Protein 2WSI (pdb70)

Structure (mmCIF, N/CA/C/O backbone):
data_2WSI
#
_entry.id   2WSI
#
_cell.length_a   101.871
_cell.length_b   36.861
_cell.length_c   79.231
_cell.angle_alpha   90.00
_cell.angle_beta   92.35
_cell.angle_gamma   90.00
#
_symmetry.space_group_name_H-M   'C 1 2 1'
#
loop_
_entity.id
_entity.type
_entity.pdbx_description
1 polymer 'FAD SYNTHETASE'
2 non-polymer 'SULFATE ION'
3 non-polymer 'FLAVIN-ADENINE DINUCLEOTIDE'
4 water water
#
loop_
_atom_site.group_PDB
_atom_site.id
_atom_site.type_symbol
_atom_site.label_atom_id
_atom_site.label_alt_id
_atom_site.label_comp_id
_atom_site.label_asym_id
_atom_site.label_entity_id
_atom_site.label_seq_id
_atom_site.pdbx_PDB_ins_code
_atom_site.Cartn_x
_atom_site.Cartn_y
_atom_site.Cartn_z
_atom_site.occupancy
_atom_site.B_iso_or_equiv
_atom_site.auth_seq_id
_atom_site.auth_comp_id
_atom_site.auth_asym_id
_atom_site.auth_atom_id
_atom_site.pdbx_PDB_model_num
ATOM 1 N N . MET A 1 1 ? 8.425 40.988 20.451 1.00 17.63 1 MET A N 1
ATOM 2 C CA . MET A 1 1 ? 7.445 41.589 21.404 1.00 20.19 1 MET A CA 1
ATOM 3 C C . MET A 1 1 ? 8.036 41.600 22.822 1.00 17.70 1 MET A C 1
ATOM 4 O O . MET A 1 1 ? 9.014 40.902 23.106 1.00 16.85 1 MET A O 1
ATOM 20 N N . GLN A 1 2 ? 7.463 42.407 23.712 1.00 12.94 2 GLN A N 1
ATOM 21 C CA . GLN A 1 2 ? 7.895 42.426 25.100 1.00 12.62 2 GLN A CA 1
ATOM 22 C C . GLN A 1 2 ? 7.740 41.052 25.730 1.00 12.89 2 GLN A C 1
ATOM 23 O O . GLN A 1 2 ? 6.863 40.274 25.336 1.00 12.99 2 GLN A O 1
ATOM 37 N N . LEU A 1 3 ? 8.566 40.786 26.738 1.00 9.55 3 LEU A N 1
ATOM 38 C CA . LEU A 1 3 ? 8.640 39.443 27.336 1.00 14.38 3 LEU A CA 1
ATOM 39 C C . LEU A 1 3 ? 7.314 38.967 27.925 1.00 13.75 3 LEU A C 1
ATOM 40 O O . LEU A 1 3 ? 6.941 37.812 27.743 1.00 10.93 3 LEU A O 1
ATOM 56 N N . SER A 1 4 ? 6.582 39.836 28.615 1.00 12.11 4 SER A N 1
ATOM 57 C CA . SER A 1 4 ? 5.296 39.417 29.182 1.00 15.18 4 SER A CA 1
ATOM 58 C C . SER A 1 4 ? 4.344 38.964 28.086 1.00 10.29 4 SER A C 1
ATOM 59 O O . SER A 1 4 ? 3.602 37.987 28.269 1.00 13.35 4 SER A O 1
ATOM 67 N N . LYS A 1 5 ? 4.358 39.656 26.950 1.00 14.85 5 LYS A N 1
ATOM 68 C CA . LYS A 1 5 ? 3.490 39.275 25.822 1.00 20.89 5 LYS A CA 1
ATOM 69 C C . LYS A 1 5 ? 3.928 37.975 25.178 1.00 13.75 5 LYS A C 1
ATOM 70 O O . LYS A 1 5 ? 3.088 37.185 24.795 1.00 12.95 5 LYS A O 1
ATOM 89 N N . ALA A 1 6 ? 5.236 37.770 25.039 1.00 10.20 6 ALA A N 1
ATOM 90 C CA . ALA A 1 6 ? 5.734 36.515 24.486 1.00 14.11 6 ALA A CA 1
ATOM 91 C C . ALA A 1 6 ? 5.351 35.375 25.407 1.00 8.74 6 ALA A C 1
ATOM 92 O O . ALA A 1 6 ? 4.967 34.293 24.940 1.00 8.64 6 ALA A O 1
ATOM 99 N N . ALA A 1 7 ? 5.496 35.599 26.709 1.00 9.28 7 ALA A N 1
ATOM 100 C CA . ALA A 1 7 ? 5.195 34.548 27.689 1.00 12.24 7 ALA A CA 1
ATOM 101 C C . ALA A 1 7 ? 3.706 34.200 27.652 1.00 14.27 7 ALA A C 1
ATOM 102 O O . ALA A 1 7 ? 3.323 33.016 27.576 1.00 9.29 7 ALA A O 1
ATOM 109 N N . GLU A 1 8 ? 2.856 35.224 27.674 1.00 14.32 8 GLU A N 1
ATOM 110 C CA . GLU A 1 8 ? 1.403 34.991 27.628 1.00 15.85 8 GLU A CA 1
ATOM 111 C C . GLU A 1 8 ? 0.984 34.309 26.313 1.00 12.33 8 GLU A C 1
ATOM 112 O O . GLU A 1 8 ? 0.165 33.400 26.309 1.00 12.46 8 GLU A O 1
ATOM 124 N N . MET A 1 9 ? 1.571 34.739 25.197 1.00 11.33 9 MET A N 1
ATOM 125 C CA . MET A 1 9 ? 1.309 34.101 23.909 1.00 14.67 9 MET A CA 1
ATOM 126 C C . MET A 1 9 ? 1.675 32.603 23.954 1.00 12.42 9 MET A C 1
ATOM 127 O O . MET A 1 9 ? 0.876 31.744 23.576 1.00 12.19 9 MET A O 1
ATOM 141 N N . CYS A 1 10 ? 2.875 32.284 24.426 1.00 10.64 10 CYS A N 1
ATOM 142 C CA . CYS A 1 10 ? 3.320 30.884 24.456 1.00 11.48 10 CYS A CA 1
ATOM 143 C C . CYS A 1 10 ? 2.435 30.068 25.417 1.00 10.41 10 CYS A C 1
ATOM 144 O O . CYS A 1 10 ? 2.110 28.900 25.188 1.00 8.10 10 CYS A O 1
ATOM 152 N N . TYR A 1 11 ? 2.013 30.715 26.489 1.00 9.33 11 TYR A N 1
ATOM 153 C CA . TYR A 1 11 ? 1.080 30.102 27.415 1.00 11.86 11 TYR A CA 1
ATOM 154 C C . TYR A 1 11 ? -0.217 29.728 26.707 1.00 12.80 11 TYR A C 1
ATOM 155 O O . TYR A 1 11 ? -0.740 28.629 26.921 1.00 11.57 11 TYR A O 1
ATOM 173 N N . GLU A 1 12 ? -0.737 30.631 25.869 1.00 14.20 12 GLU A N 1
ATOM 174 C CA . GLU A 1 12 ? -1.991 30.353 25.154 1.00 15.58 12 GLU A CA 1
ATOM 175 C C . GLU A 1 12 ? -1.782 29.209 24.176 1.00 14.21 12 GLU A C 1
ATOM 176 O O . GLU A 1 12 ? -2.656 28.352 24.005 1.00 11.72 12 GLU A O 1
ATOM 188 N N . ILE A 1 13 ? -0.620 29.190 23.535 1.00 11.70 13 ILE A N 1
ATOM 189 C CA . ILE A 1 13 ? -0.330 28.162 22.531 1.00 10.42 13 ILE A CA 1
ATOM 190 C C . ILE A 1 13 ? -0.298 26.803 23.184 1.00 10.81 13 ILE A C 1
ATOM 191 O O . ILE A 1 13 ? -0.860 25.841 22.682 1.00 10.57 13 ILE A O 1
ATOM 207 N N . THR A 1 14 ? 0.384 26.724 24.306 1.00 9.80 14 THR A N 1
ATOM 208 C CA . THR A 1 14 ? 0.586 25.463 24.969 1.00 10.85 14 THR A CA 1
ATOM 209 C C . THR A 1 14 ? -0.748 24.999 25.553 1.00 15.74 14 THR A C 1
ATOM 210 O O . THR A 1 14 ? -1.137 23.850 25.406 1.00 12.73 14 THR A O 1
ATOM 221 N N . ASN A 1 15 ? -1.461 25.924 26.177 1.00 11.80 15 ASN A N 1
ATOM 222 C CA . ASN A 1 15 ? -2.797 25.642 26.713 1.00 17.85 15 ASN A CA 1
ATOM 223 C C . ASN A 1 15 ? -3.741 25.136 25.613 1.00 14.98 15 ASN A C 1
ATOM 224 O O . ASN A 1 15 ? -4.461 24.160 25.778 1.00 16.29 15 ASN A O 1
ATOM 235 N N . SER A 1 16 ? -3.715 25.814 24.480 1.00 15.14 16 SER A N 1
ATOM 236 C CA . SER A 1 16 ? -4.504 25.425 23.339 1.00 16.06 16 SER A CA 1
ATOM 237 C C . SER A 1 16 ? -4.131 24.005 22.865 1.00 23.46 16 SER A C 1
ATOM 238 O O . SER A 1 16 ? -5.011 23.187 22.562 1.00 17.85 16 SER A O 1
ATOM 246 N N . TYR A 1 17 ? -2.836 23.691 22.822 1.00 17.23 17 TYR A N 1
ATOM 247 C CA . TYR A 1 17 ? -2.426 22.357 22.406 1.00 15.54 17 TYR A CA 1
ATOM 248 C C . TYR A 1 17 ? -2.959 21.338 23.406 1.00 19.77 17 TYR A C 1
ATOM 249 O O . TYR A 1 17 ? -3.404 20.246 23.019 1.00 19.78 17 TYR A O 1
ATOM 267 N N . LEU A 1 18 ? -2.912 21.686 24.689 1.00 15.39 18 LEU A N 1
ATOM 268 C CA . LEU A 1 18 ? -3.306 20.743 25.738 1.00 16.88 18 LEU A CA 1
ATOM 269 C C . LEU A 1 18 ? -4.822 20.539 25.711 1.00 21.61 18 LEU A C 1
ATOM 270 O O . LEU A 1 18 ? -5.330 19.633 26.349 1.00 20.77 18 LEU A O 1
ATOM 286 N N . HIS A 1 19 ? -5.542 21.399 25.000 1.00 19.14 19 HIS A N 1
ATOM 287 C CA . HIS A 1 19 ? -6.986 21.253 24.883 1.00 27.08 19 HIS A CA 1
ATOM 288 C C . HIS A 1 19 ? -7.406 20.600 23.566 1.00 29.84 19 HIS A C 1
ATOM 289 O O . HIS A 1 19 ? -8.601 20.498 23.274 1.00 27.18 19 HIS A O 1
ATOM 302 N N . ILE A 1 20 ? -6.442 20.186 22.745 1.00 20.45 20 ILE A N 1
ATOM 303 C CA . ILE A 1 20 ? -6.795 19.444 21.542 1.00 23.27 20 ILE A CA 1
ATOM 304 C C . ILE A 1 20 ? -7.492 18.129 21.914 1.00 31.31 20 ILE A C 1
ATOM 305 O O . ILE A 1 20 ? -6.959 17.301 22.674 1.00 18.58 20 ILE A O 1
ATOM 321 N N . ASP A 1 21 ? -8.678 17.936 21.349 1.00 34.03 21 ASP A N 1
ATOM 322 C CA . ASP A 1 21 ? -9.462 16.735 21.606 1.00 40.96 21 ASP A CA 1
ATOM 323 C C . ASP A 1 21 ? -9.615 15.970 20.295 1.00 45.35 21 ASP A C 1
ATOM 324 O O . ASP A 1 21 ? -10.677 15.973 19.682 1.00 51.36 21 ASP A O 1
ATOM 333 N N . GLN A 1 22 ? -8.529 15.340 19.864 1.00 45.06 22 GLN A N 1
ATOM 334 C CA . GLN A 1 22 ? -8.505 14.608 18.610 1.00 42.33 22 GLN A CA 1
ATOM 335 C C . GLN A 1 22 ? -8.157 13.158 18.865 1.00 46.60 22 GLN A C 1
ATOM 336 O O . GLN A 1 22 ? -7.443 12.833 19.809 1.00 50.01 22 GLN A O 1
ATOM 350 N N . LYS A 1 23 ? -8.679 12.284 18.019 1.00 47.22 23 LYS A N 1
ATOM 351 C CA . LYS A 1 23 ? -8.217 10.915 17.976 1.00 43.54 23 LYS A CA 1
ATOM 352 C C . LYS A 1 23 ? -6.813 10.978 17.420 1.00 45.92 23 LYS A C 1
ATOM 353 O O . LYS A 1 23 ? -6.630 11.367 16.259 1.00 33.83 23 LYS A O 1
ATOM 372 N N . SER A 1 24 ? -5.824 10.611 18.233 1.00 38.94 24 SER A N 1
ATOM 373 C CA . SER A 1 24 ? -4.431 10.703 17.807 1.00 37.14 24 SER A CA 1
ATOM 374 C C . SER A 1 24 ? -3.475 10.215 18.883 1.00 29.10 24 SER A C 1
ATOM 375 O O . SER A 1 24 ? -3.450 10.747 19.989 1.00 27.56 24 SER A O 1
ATOM 383 N N . GLN A 1 25 ? -2.684 9.205 18.554 1.00 20.92 25 GLN A N 1
ATOM 384 C CA . GLN A 1 25 ? -1.626 8.788 19.453 1.00 22.64 25 GLN A CA 1
ATOM 385 C C . GLN A 1 25 ? -0.586 9.915 19.537 1.00 22.56 25 GLN A C 1
ATOM 386 O O . GLN A 1 25 ? -0.011 10.163 20.590 1.00 17.08 25 GLN A O 1
ATOM 400 N N . ILE A 1 26 ? -0.358 10.596 18.419 1.00 20.33 26 ILE A N 1
ATOM 401 C CA . ILE A 1 26 ? 0.681 11.616 18.369 1.00 23.27 26 ILE A CA 1
ATOM 402 C C . ILE A 1 26 ? 0.285 12.780 19.263 1.00 16.52 26 ILE A C 1
ATOM 403 O O . ILE A 1 26 ? 1.084 13.219 20.097 1.00 18.07 26 ILE A O 1
ATOM 419 N N . ILE A 1 27 ? -0.949 13.256 19.121 1.00 19.95 27 ILE A N 1
ATOM 420 C CA . ILE A 1 27 ? -1.390 14.392 19.915 1.00 22.68 27 ILE A CA 1
ATOM 421 C C . ILE A 1 27 ? -1.378 14.043 21.383 1.00 20.40 27 ILE A C 1
ATOM 422 O O . ILE A 1 27 ? -0.899 14.835 22.198 1.00 17.65 27 ILE A O 1
ATOM 438 N N . ALA A 1 28 ? -1.895 12.870 21.739 1.00 23.11 28 ALA A N 1
ATOM 439 C CA . ALA A 1 28 ? -1.968 12.494 23.161 1.00 25.01 28 ALA A CA 1
ATOM 440 C C . ALA A 1 28 ? -0.566 12.322 23.753 1.00 16.99 28 ALA A C 1
ATOM 441 O O . ALA A 1 28 ? -0.309 12.698 24.886 1.00 15.78 28 ALA A O 1
ATOM 448 N N . SER A 1 29 ? 0.326 11.716 22.980 1.00 13.05 29 SER A N 1
ATOM 449 C CA . SER A 1 29 ? 1.711 11.570 23.396 1.00 19.07 29 SER A CA 1
ATOM 450 C C . SER A 1 29 ? 2.365 12.944 23.647 1.00 13.00 29 SER A C 1
ATOM 451 O O . SER A 1 29 ? 3.130 13.123 24.586 1.00 13.50 29 SER A O 1
ATOM 459 N N . THR A 1 30 ? 2.072 13.888 22.773 1.00 15.53 30 THR A N 1
ATOM 460 C CA . THR A 1 30 ? 2.689 15.220 22.849 1.00 12.01 30 THR A CA 1
ATOM 461 C C . THR A 1 30 ? 2.095 16.023 24.010 1.00 14.15 30 THR A C 1
ATOM 462 O O . THR A 1 30 ? 2.786 16.798 24.661 1.00 12.83 30 THR A O 1
ATOM 473 N N . GLN A 1 31 ? 0.824 15.798 24.309 1.00 13.73 31 GLN A N 1
ATOM 474 C CA . GLN A 1 31 ? 0.209 16.430 25.472 1.00 17.77 31 GLN A CA 1
ATOM 475 C C . GLN A 1 31 ? 0.874 15.937 26.732 1.00 14.07 31 GLN A C 1
ATOM 476 O O . GLN A 1 31 ? 1.166 16.729 27.625 1.00 13.23 31 GLN A O 1
ATOM 490 N N . GLU A 1 32 ? 1.157 14.640 26.795 1.00 12.53 32 GLU A N 1
ATOM 491 C CA . GLU A 1 32 ? 1.890 14.108 27.931 1.00 19.33 32 GLU A CA 1
ATOM 492 C C . GLU A 1 32 ? 3.326 14.652 28.029 1.00 14.68 32 GLU A C 1
ATOM 493 O O . GLU A 1 32 ? 3.813 14.916 29.135 1.00 13.28 32 GLU A O 1
ATOM 505 N N . ALA A 1 33 ? 4.028 14.747 26.902 1.00 14.04 33 ALA A N 1
ATOM 506 C CA . ALA A 1 33 ? 5.399 15.272 26.938 1.00 15.40 33 ALA A CA 1
ATOM 507 C C . ALA A 1 33 ? 5.403 16.736 27.429 1.00 11.53 33 ALA A C 1
ATOM 508 O O . ALA A 1 33 ? 6.335 17.181 28.134 1.00 9.29 33 ALA A O 1
ATOM 515 N N . ILE A 1 34 ? 4.385 17.483 27.023 1.00 7.75 34 ILE A N 1
ATOM 516 C CA . ILE A 1 34 ? 4.223 18.868 27.468 1.00 9.93 34 ILE A CA 1
ATOM 517 C C . ILE A 1 34 ? 4.029 18.914 28.982 1.00 12.45 34 ILE A C 1
ATOM 518 O O . ILE A 1 34 ? 4.694 19.676 29.699 1.00 9.66 34 ILE A O 1
ATOM 534 N N . ARG A 1 35 ? 3.128 18.088 29.491 1.00 9.95 35 ARG A N 1
ATOM 535 C CA . ARG A 1 35 ? 2.874 18.107 30.932 1.00 11.42 35 ARG A CA 1
ATOM 536 C C . ARG A 1 35 ? 4.082 17.770 31.766 1.00 10.43 35 ARG A C 1
ATOM 537 O O . ARG A 1 35 ? 4.317 18.385 32.806 1.00 9.64 35 ARG A O 1
ATOM 558 N N . LEU A 1 36 ? 4.877 16.813 31.315 1.00 11.11 36 LEU A N 1
ATOM 559 C CA . LEU A 1 36 ? 6.073 16.467 32.064 1.00 15.61 36 LEU A CA 1
ATOM 560 C C . LEU A 1 36 ? 7.132 17.584 32.019 1.00 13.68 36 LEU A C 1
ATOM 561 O O . LEU A 1 36 ? 7.733 17.912 33.026 1.00 10.95 36 LEU A O 1
ATOM 577 N N . THR A 1 37 ? 7.416 18.101 30.831 1.00 10.64 37 THR A N 1
ATOM 578 C CA . THR A 1 37 ? 8.359 19.221 30.718 1.00 11.39 37 THR A CA 1
ATOM 579 C C . THR A 1 37 ? 7.935 20.394 31.619 1.00 12.97 37 THR A C 1
ATOM 580 O O . THR A 1 37 ? 8.763 20.983 32.332 1.00 8.16 37 THR A O 1
ATOM 591 N N . ARG A 1 38 ? 6.656 20.736 31.589 1.00 9.87 38 ARG A N 1
ATOM 592 C CA . ARG A 1 38 ? 6.162 21.840 32.422 1.00 13.65 38 ARG A CA 1
ATOM 593 C C . ARG A 1 38 ? 6.302 21.501 33.916 1.00 14.74 38 ARG A C 1
ATOM 594 O O . ARG A 1 38 ? 6.663 22.364 34.725 1.00 14.64 38 ARG A O 1
ATOM 615 N N . LYS A 1 39 ? 6.079 20.247 34.282 1.00 15.22 39 LYS A N 1
ATOM 616 C CA . LYS A 1 39 ? 6.262 19.852 35.678 1.00 14.58 39 LYS A CA 1
ATOM 617 C C . LYS A 1 39 ? 7.722 20.013 36.115 1.00 12.72 39 LYS A C 1
ATOM 618 O O . LYS A 1 39 ? 7.976 20.527 37.185 1.00 12.49 39 LYS A O 1
ATOM 637 N N . TYR A 1 40 ? 8.678 19.572 35.297 1.00 9.85 40 TYR A N 1
ATOM 638 C CA . TYR A 1 40 ? 10.087 19.807 35.621 1.00 14.86 40 TYR A CA 1
ATOM 639 C C . TYR A 1 40 ? 10.367 21.299 35.890 1.00 13.74 40 TYR A C 1
ATOM 640 O O . TYR A 1 40 ? 11.009 21.657 36.861 1.00 10.83 40 TYR A O 1
ATOM 658 N N . LEU A 1 41 ? 9.903 22.155 34.988 1.00 9.60 41 LEU A N 1
ATOM 659 C CA . LEU A 1 41 ? 10.188 23.584 35.083 1.00 10.67 41 LEU A CA 1
ATOM 660 C C . LEU A 1 41 ? 9.541 24.223 36.302 1.00 13.54 41 LEU A C 1
ATOM 661 O O . LEU A 1 41 ? 10.220 24.900 37.075 1.00 12.24 41 LEU A O 1
ATOM 677 N N . LEU A 1 42 ? 8.233 24.021 36.464 1.00 12.05 42 LEU A N 1
ATOM 678 C CA . LEU A 1 42 ? 7.477 24.690 37.525 1.00 13.10 42 LEU A CA 1
ATOM 679 C C . LEU A 1 42 ? 7.740 24.093 38.911 1.00 20.60 42 LEU A C 1
ATOM 680 O O . LEU A 1 42 ? 7.845 24.838 39.897 1.00 21.24 42 LEU A O 1
ATOM 696 N N . SER A 1 43 ? 7.869 22.763 38.981 1.00 12.14 43 SER A N 1
ATOM 697 C CA . SER A 1 43 ? 7.990 22.052 40.249 1.00 14.52 43 SER A CA 1
ATOM 698 C C . SER A 1 43 ? 9.406 21.799 40.708 1.00 21.30 43 SER A C 1
ATOM 699 O O . SER A 1 43 ? 9.606 21.605 41.895 1.00 19.69 43 SER A O 1
ATOM 707 N N . GLU A 1 44 ? 10.367 21.705 39.788 1.00 14.19 44 GLU A N 1
ATOM 708 C CA . GLU A 1 44 ? 11.741 21.350 40.166 1.00 15.23 44 GLU A CA 1
ATOM 709 C C . GLU A 1 44 ? 12.778 22.402 39.828 1.00 22.78 44 GLU A C 1
ATOM 710 O O . GLU A 1 44 ? 13.820 22.460 40.460 1.00 23.75 44 GLU A O 1
ATOM 722 N N . ILE A 1 45 ? 12.514 23.232 38.829 1.00 12.53 45 ILE A N 1
ATOM 723 C CA . ILE A 1 45 ? 13.539 24.165 38.394 1.00 10.66 45 ILE A CA 1
ATOM 724 C C . ILE A 1 45 ? 13.324 25.592 38.887 1.00 12.03 45 ILE A C 1
ATOM 725 O O . ILE A 1 45 ? 14.215 26.183 39.509 1.00 14.26 45 ILE A O 1
ATOM 741 N N . PHE A 1 46 ? 12.169 26.162 38.582 1.00 9.32 46 PHE A N 1
ATOM 742 C CA . PHE A 1 46 ? 11.914 27.543 38.958 1.00 13.99 46 PHE A CA 1
ATOM 743 C C . PHE A 1 46 ? 11.773 27.683 40.465 1.00 15.91 46 PHE A C 1
ATOM 744 O O . PHE A 1 46 ? 11.851 28.789 40.999 1.00 17.99 46 PHE A O 1
ATOM 761 N N . VAL A 1 47 ? 11.568 26.576 41.157 1.00 12.43 47 VAL A N 1
ATOM 762 C CA . VAL A 1 47 ? 11.454 26.651 42.615 1.00 15.78 47 VAL A CA 1
ATOM 763 C C . VAL A 1 47 ? 12.850 26.887 43.208 1.00 28.18 47 VAL A C 1
ATOM 764 O O . VAL A 1 47 ? 13.024 27.484 44.286 1.00 17.47 47 VAL A O 1
ATOM 777 N N . ARG A 1 48 ? 13.864 26.453 42.470 1.00 13.27 48 ARG A N 1
ATOM 778 C CA . ARG A 1 48 ? 15.225 26.494 42.984 1.00 13.99 48 ARG A CA 1
ATOM 779 C C . ARG A 1 48 ? 16.084 27.618 42.409 1.00 16.10 48 ARG A C 1
ATOM 780 O O . ARG A 1 48 ? 16.953 28.159 43.096 1.00 11.40 48 ARG A O 1
ATOM 801 N N . TRP A 1 49 ? 15.835 27.989 41.159 1.00 14.62 49 TRP A N 1
ATOM 802 C CA . TRP A 1 49 ? 16.581 29.078 40.513 1.00 14.03 49 TRP A CA 1
ATOM 803 C C . TRP A 1 49 ? 15.600 30.057 39.852 1.00 14.91 49 TRP A C 1
ATOM 804 O O . TRP A 1 49 ? 14.533 29.653 39.392 1.00 12.98 49 TRP A O 1
ATOM 825 N N . SER A 1 50 ? 15.954 31.331 39.794 1.00 18.52 50 SER A N 1
ATOM 826 C CA . SER A 1 50 ? 15.110 32.309 39.089 1.00 12.32 50 SER A CA 1
ATOM 827 C C . SER A 1 50 ? 15.302 32.243 37.588 1.00 9.12 50 SER A C 1
ATOM 828 O O . SER A 1 50 ? 16.432 32.264 37.097 1.00 11.72 50 SER A O 1
ATOM 836 N N . PRO A 1 51 ? 14.201 32.200 36.827 1.00 10.89 51 PRO A N 1
ATOM 837 C CA . PRO A 1 51 ? 14.351 32.222 35.363 1.00 12.20 51 PRO A CA 1
ATOM 838 C C . PRO A 1 51 ? 14.499 33.646 34.787 1.00 16.65 51 PRO A C 1
ATOM 839 O O . PRO A 1 51 ? 14.627 33.809 33.585 1.00 15.43 51 PRO A O 1
ATOM 850 N N . LEU A 1 52 ? 14.485 34.659 35.641 1.00 12.17 52 LEU A N 1
ATOM 851 C CA . LEU A 1 52 ? 14.528 36.035 35.149 1.00 22.65 52 LEU A CA 1
ATOM 852 C C . LEU A 1 52 ? 15.841 36.758 35.440 1.00 18.29 52 LEU A C 1
ATOM 853 O O . LEU A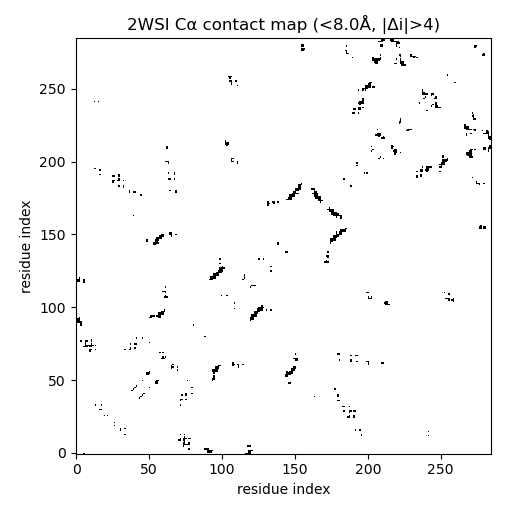 1 52 ? 16.339 37.506 34.598 1.00 16.53 52 LEU A O 1
ATOM 869 N N . ASN A 1 53 ? 16.433 36.509 36.593 1.00 13.16 53 ASN A N 1
ATOM 870 C CA . ASN A 1 53 ? 17.446 37.451 37.094 1.00 15.82 53 ASN A CA 1
ATOM 871 C C . ASN A 1 53 ? 18.868 37.142 36.642 1.00 14.26 53 ASN A C 1
ATOM 872 O O . ASN A 1 53 ? 19.815 37.883 36.967 1.00 13.10 53 ASN A O 1
ATOM 883 N N . GLY A 1 54 ? 19.021 36.058 35.881 1.00 12.08 54 GLY A N 1
ATOM 884 C CA . GLY A 1 54 ? 20.318 35.671 35.363 1.00 16.40 54 GLY A CA 1
ATOM 885 C C . GLY A 1 54 ? 20.909 34.413 35.988 1.00 11.88 54 GLY A C 1
ATOM 886 O O . GLY A 1 54 ? 21.957 33.957 35.544 1.00 10.75 54 GLY A O 1
ATOM 890 N N . GLU A 1 55 ? 20.265 33.865 37.011 1.00 6.23 55 GLU A N 1
ATOM 891 C CA . GLU A 1 55 ? 20.756 32.623 37.612 1.00 9.38 55 GLU A CA 1
ATOM 892 C C . GLU A 1 55 ? 20.702 31.533 36.560 1.00 13.41 55 GLU A C 1
ATOM 893 O O . GLU A 1 55 ? 21.524 30.604 36.558 1.00 9.52 55 GLU A O 1
ATOM 905 N N . ILE A 1 56 ? 19.707 31.644 35.689 1.00 6.99 56 ILE A N 1
ATOM 906 C CA . ILE A 1 56 ? 19.539 30.691 34.598 1.00 8.11 56 ILE A CA 1
ATOM 907 C C . ILE A 1 56 ? 19.735 31.392 33.276 1.00 10.96 56 ILE A C 1
ATOM 908 O O . ILE A 1 56 ? 19.070 32.383 33.023 1.00 8.54 56 ILE A O 1
ATOM 924 N N . SER A 1 57 ? 20.581 30.836 32.408 1.00 7.15 57 SER A N 1
ATOM 925 C CA . SER A 1 57 ? 20.614 31.267 31.026 1.00 9.71 57 SER A CA 1
ATOM 926 C C . SER A 1 57 ? 20.058 30.164 30.126 1.00 13.01 57 SER A C 1
ATOM 927 O O . SER A 1 57 ? 20.267 28.985 30.377 1.00 7.09 57 SER A O 1
ATOM 935 N N . PHE A 1 58 ? 19.340 30.560 29.094 1.00 11.86 58 PHE A N 1
ATOM 936 C CA . PHE A 1 58 ? 18.747 29.615 28.146 1.00 7.53 58 PHE A CA 1
ATOM 937 C C . PHE A 1 58 ? 19.707 29.461 26.957 1.00 12.39 58 PHE A C 1
ATOM 938 O O . PHE A 1 58 ? 20.032 30.458 26.280 1.00 8.13 58 PHE A O 1
ATOM 955 N N . SER A 1 59 ? 20.205 28.242 26.703 1.00 12.52 59 SER A N 1
ATOM 956 C CA . SER A 1 59 ? 21.047 28.050 25.511 1.00 8.87 59 SER A CA 1
ATOM 957 C C . SER A 1 59 ? 20.171 27.838 24.284 1.00 15.08 59 SER A C 1
ATOM 958 O O . SER A 1 59 ? 19.413 26.874 24.178 1.00 10.71 59 SER A O 1
ATOM 966 N N . TYR A 1 60 ? 20.288 28.761 23.349 1.00 9.18 60 TYR A N 1
ATOM 967 C CA . TYR A 1 60 ? 19.399 28.792 22.201 1.00 9.29 60 TYR A CA 1
ATOM 968 C C . TYR A 1 60 ? 20.228 28.860 20.915 1.00 14.17 60 TYR A C 1
ATOM 969 O O . TYR A 1 60 ? 21.111 29.712 20.790 1.00 8.06 60 TYR A O 1
ATOM 987 N N . ASN A 1 61 ? 19.916 28.002 19.948 1.00 12.57 61 ASN A N 1
ATOM 988 C CA . ASN A 1 61 ? 20.636 28.001 18.665 1.00 12.41 61 ASN A CA 1
ATOM 989 C C . ASN A 1 61 ? 19.658 28.021 17.483 1.00 13.17 61 ASN A C 1
ATOM 990 O O . ASN A 1 61 ? 20.059 27.812 16.337 1.00 12.44 61 ASN A O 1
ATOM 1001 N N . GLY A 1 62 ? 18.388 28.323 17.764 1.00 10.17 62 GLY A N 1
ATOM 1002 C CA . GLY A 1 62 ? 17.404 28.484 16.704 1.00 10.15 62 GLY A CA 1
ATOM 1003 C C . GLY A 1 62 ? 16.907 27.168 16.110 1.00 10.11 62 GLY A C 1
ATOM 1004 O O . GLY A 1 62 ? 16.031 27.174 15.238 1.00 11.58 62 GLY A O 1
ATOM 1008 N N . GLY A 1 63 ? 17.438 26.039 16.575 1.00 7.35 63 GLY A N 1
ATOM 1009 C CA . GLY A 1 63 ? 16.971 24.746 16.058 1.00 10.87 63 GLY A CA 1
ATOM 1010 C C . GLY A 1 63 ? 15.568 24.391 16.575 1.00 10.89 63 GLY A C 1
ATOM 1011 O O . GLY A 1 63 ? 15.039 25.043 17.489 1.00 7.40 63 GLY A O 1
ATOM 1015 N N . LYS A 1 64 ? 14.950 23.368 15.984 1.00 8.75 64 LYS A N 1
ATOM 1016 C CA . LYS A 1 64 ? 13.579 23.006 16.328 1.00 12.18 64 LYS A CA 1
ATOM 1017 C C . LYS A 1 64 ? 13.477 22.617 17.804 1.00 9.40 64 LYS A C 1
ATOM 1018 O O . LYS A 1 64 ? 12.508 22.960 18.450 1.00 8.12 64 LYS A O 1
ATOM 1037 N N . ASP A 1 65 ? 14.465 21.893 18.322 1.00 6.64 65 ASP A N 1
ATOM 1038 C CA . ASP A 1 65 ? 14.384 21.383 19.683 1.00 11.79 65 ASP A CA 1
ATOM 1039 C C . ASP A 1 65 ? 14.465 22.533 20.692 1.00 13.26 65 ASP A C 1
ATOM 1040 O O . ASP A 1 65 ? 13.648 22.626 21.619 1.00 6.43 65 ASP A O 1
ATOM 1049 N N . CYS A 1 66 ? 15.448 23.418 20.556 1.00 7.20 66 CYS A N 1
ATOM 1050 C CA . CYS A 1 66 ? 15.502 24.462 21.585 1.00 13.02 66 CYS A CA 1
ATOM 1051 C C . CYS A 1 66 ? 14.415 25.515 21.372 1.00 7.84 66 CYS A C 1
ATOM 1052 O O . CYS A 1 66 ? 13.979 26.153 22.340 1.00 9.05 66 CYS A O 1
ATOM 1060 N N . GLN A 1 67 ? 13.910 25.646 20.151 1.00 9.75 67 GLN A N 1
ATOM 1061 C CA . GLN A 1 67 ? 12.720 26.479 19.926 1.00 7.77 67 GLN A CA 1
ATOM 1062 C C . GLN A 1 67 ? 11.457 25.916 20.612 1.00 9.28 67 GLN A C 1
ATOM 1063 O O . GLN A 1 67 ? 10.691 26.663 21.238 1.00 6.59 67 GLN A O 1
ATOM 1077 N N . VAL A 1 68 ? 11.207 24.614 20.475 1.00 8.83 68 VAL A N 1
ATOM 1078 C CA . VAL A 1 68 ? 10.071 24.029 21.181 1.00 5.09 68 VAL A CA 1
ATOM 1079 C C . VAL A 1 68 ? 10.242 24.269 22.671 1.00 8.55 68 VAL A C 1
ATOM 1080 O O . VAL A 1 68 ? 9.303 24.694 23.350 1.00 6.42 68 VAL A O 1
ATOM 1093 N N . LEU A 1 69 ? 11.446 24.007 23.186 1.00 5.15 69 LEU A N 1
ATOM 1094 C CA . LEU A 1 69 ? 11.710 24.219 24.607 1.00 7.15 69 LEU A CA 1
ATOM 1095 C C . LEU A 1 69 ? 11.511 25.665 25.016 1.00 7.18 69 LEU A C 1
ATOM 1096 O O . LEU A 1 69 ? 10.912 25.965 26.055 1.00 6.47 69 LEU A O 1
ATOM 1112 N N . LEU A 1 70 ? 11.995 26.577 24.185 1.00 5.33 70 LEU A N 1
ATOM 1113 C CA . LEU A 1 70 ? 11.820 27.997 24.487 1.00 6.13 70 LEU A CA 1
ATOM 1114 C C . LEU A 1 70 ? 10.344 28.380 24.563 1.00 5.01 70 LEU A C 1
ATOM 1115 O O . LEU A 1 70 ? 9.932 29.102 25.471 1.00 6.32 70 LEU A O 1
ATOM 1131 N N . LEU A 1 71 ? 9.522 27.878 23.639 1.00 5.96 71 LEU A N 1
ATOM 1132 C CA . LEU A 1 71 ? 8.084 28.132 23.723 1.00 8.34 71 LEU A CA 1
ATOM 1133 C C . LEU A 1 71 ? 7.510 27.569 25.027 1.00 6.56 71 LEU A C 1
ATOM 1134 O O . LEU A 1 71 ? 6.756 28.248 25.699 1.00 6.72 71 LEU A O 1
ATOM 1150 N N . LEU A 1 72 ? 7.872 26.338 25.392 1.00 7.67 72 LEU A N 1
ATOM 1151 C CA . LEU A 1 72 ? 7.400 25.745 26.662 1.00 9.19 72 LEU A CA 1
ATOM 1152 C C . LEU A 1 72 ? 7.895 26.526 27.888 1.00 8.41 72 LEU A C 1
ATOM 1153 O O . LEU A 1 72 ? 7.172 26.722 28.865 1.00 7.01 72 LEU A O 1
ATOM 1169 N N . TYR A 1 73 ? 9.133 26.990 27.811 1.00 6.47 73 TYR A N 1
ATOM 1170 C CA . TYR A 1 73 ? 9.773 27.708 28.897 1.00 5.92 73 TYR A CA 1
ATOM 1171 C C . TYR A 1 73 ? 9.038 29.032 29.122 1.00 7.44 73 TYR A C 1
ATOM 1172 O O . TYR A 1 73 ? 8.736 29.404 30.263 1.00 7.01 73 TYR A O 1
ATOM 1190 N N . LEU A 1 74 ? 8.720 29.721 28.029 1.00 8.13 74 LEU A N 1
ATOM 1191 C CA . LEU A 1 74 ? 7.991 30.992 28.113 1.00 7.33 74 LEU A CA 1
ATOM 1192 C C . LEU A 1 74 ? 6.596 30.765 28.650 1.00 8.56 74 LEU A C 1
ATOM 1193 O O . LEU A 1 74 ? 6.101 31.547 29.451 1.00 8.57 74 LEU A O 1
ATOM 1209 N N . SER A 1 75 ? 5.958 29.689 28.212 1.00 8.28 75 SER A N 1
ATOM 1210 C CA . SER A 1 75 ? 4.672 29.331 28.792 1.00 8.19 75 SER A CA 1
ATOM 1211 C C . SER A 1 75 ? 4.755 29.158 30.310 1.00 9.74 75 SER A C 1
ATOM 1212 O O . SER A 1 75 ? 3.905 29.669 31.061 1.00 13.26 75 SER A O 1
ATOM 1220 N N . CYS A 1 76 ? 5.778 28.454 30.773 1.00 8.44 76 CYS A N 1
ATOM 1221 C CA . CYS A 1 76 ? 5.981 28.271 32.220 1.00 10.45 76 CYS A CA 1
ATOM 1222 C C . CYS A 1 76 ? 6.385 29.557 32.924 1.00 14.70 76 CYS A C 1
ATOM 1223 O O . CYS A 1 76 ? 6.091 29.761 34.122 1.00 11.05 76 CYS A O 1
ATOM 1231 N N . LEU A 1 77 ? 7.060 30.438 32.196 1.00 7.68 77 LEU A N 1
ATOM 1232 C CA . LEU A 1 77 ? 7.440 31.732 32.788 1.00 8.24 77 LEU A CA 1
ATOM 1233 C C . LEU A 1 77 ? 6.169 32.549 33.112 1.00 8.24 77 LEU A C 1
ATOM 1234 O O . LEU A 1 77 ? 6.057 33.215 34.165 1.00 9.34 77 LEU A O 1
ATOM 1250 N N . TRP A 1 78 ? 5.204 32.497 32.207 1.00 7.25 78 TRP A N 1
ATOM 1251 C CA . TRP A 1 78 ? 3.927 33.177 32.428 1.00 1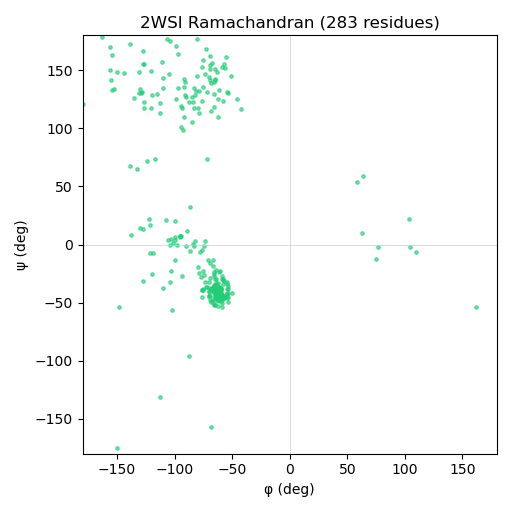0.85 78 TRP A CA 1
ATOM 1252 C C . TRP A 1 78 ? 3.287 32.628 33.719 1.00 11.52 78 TRP A C 1
ATOM 1253 O O . TRP A 1 78 ? 2.937 33.380 34.646 1.00 9.11 78 TRP A O 1
ATOM 1274 N N . GLU A 1 79 ? 3.148 31.312 33.781 1.00 7.78 79 GLU A N 1
ATOM 1275 C CA . GLU A 1 79 ? 2.553 30.680 34.976 1.00 12.16 79 GLU A CA 1
ATOM 1276 C C . GLU A 1 79 ? 3.344 30.988 36.265 1.00 13.29 79 GLU A C 1
ATOM 1277 O O . GLU A 1 79 ? 2.773 31.216 37.326 1.00 11.24 79 GLU A O 1
ATOM 1289 N N . TYR A 1 80 ? 4.665 31.033 36.161 1.00 10.92 80 TYR A N 1
ATOM 1290 C CA . TYR A 1 80 ? 5.557 31.273 37.300 1.00 12.79 80 TYR A CA 1
ATOM 1291 C C . TYR A 1 80 ? 5.266 32.620 37.952 1.00 15.80 80 TYR A C 1
ATOM 1292 O O . TYR A 1 80 ? 5.285 32.785 39.175 1.00 10.72 80 TYR A O 1
ATOM 1310 N N . PHE A 1 81 ? 4.987 33.592 37.118 1.00 10.39 81 PHE A N 1
ATOM 1311 C CA . PHE A 1 81 ? 4.714 34.915 37.624 1.00 13.50 81 PHE A CA 1
ATOM 1312 C C . PHE A 1 81 ? 3.492 34.886 38.552 1.00 19.41 81 PHE A C 1
ATOM 1313 O O . PHE A 1 81 ? 3.482 35.519 39.601 1.00 12.37 81 PHE A O 1
ATOM 1330 N N . PHE A 1 82 ? 2.463 34.148 38.167 1.00 10.64 82 PHE A N 1
ATOM 1331 C CA . PHE A 1 82 ? 1.243 34.118 38.971 1.00 14.13 82 PHE A CA 1
ATOM 1332 C C . PHE A 1 82 ? 1.399 33.263 40.238 1.00 11.32 82 PHE A C 1
ATOM 1333 O O . PHE A 1 82 ? 0.918 33.638 41.311 1.00 11.99 82 PHE A O 1
ATOM 1350 N N . ILE A 1 83 ? 2.105 32.149 40.117 1.00 11.25 83 ILE A N 1
ATOM 1351 C CA . ILE A 1 83 ? 2.427 31.317 41.265 1.00 11.60 83 ILE A CA 1
ATOM 1352 C C . ILE A 1 83 ? 3.211 32.143 42.304 1.00 20.73 83 ILE A C 1
ATOM 1353 O O . ILE A 1 83 ? 2.918 32.114 43.503 1.00 13.84 83 ILE A O 1
ATOM 1369 N N . LYS A 1 84 ? 4.194 32.909 41.861 1.00 13.65 84 LYS A N 1
ATOM 1370 C CA . LYS A 1 84 ? 4.997 33.637 42.842 1.00 19.85 84 LYS A CA 1
ATOM 1371 C C . LYS A 1 84 ? 4.186 34.791 43.441 1.00 20.90 84 LYS A C 1
ATOM 1372 O O . LYS A 1 84 ? 4.278 35.041 44.637 1.00 21.56 84 LYS A O 1
ATOM 1391 N N . ALA A 1 85 ? 3.354 35.453 42.638 1.00 16.45 85 ALA A N 1
ATOM 1392 C CA . ALA A 1 85 ? 2.438 36.452 43.187 1.00 16.26 85 ALA A CA 1
ATOM 1393 C C . ALA A 1 85 ? 1.513 35.803 44.229 1.00 20.34 85 ALA A C 1
ATOM 1394 O O . ALA A 1 85 ? 1.285 36.336 45.312 1.00 17.06 85 ALA A O 1
ATOM 1401 N N . GLN A 1 86 ? 1.010 34.625 43.915 1.00 13.77 86 GLN A N 1
ATOM 1402 C CA . GLN A 1 86 ? 0.074 33.944 44.806 1.00 16.34 86 GLN A CA 1
ATOM 1403 C C . GLN A 1 86 ? 0.746 33.595 46.144 1.00 20.36 86 GLN A C 1
ATOM 1404 O O . GLN A 1 86 ? 0.086 33.531 47.196 1.00 17.16 86 GLN A O 1
ATOM 1418 N N . ASN A 1 87 ? 2.060 33.364 46.108 1.00 22.91 87 ASN A N 1
ATOM 1419 C CA . ASN A 1 87 ? 2.788 32.908 47.302 1.00 25.00 87 ASN A CA 1
ATOM 1420 C C . ASN A 1 87 ? 3.581 33.995 48.025 1.00 24.23 87 ASN A C 1
ATOM 1421 O O . ASN A 1 87 ? 4.242 33.722 49.013 1.00 26.09 87 ASN A O 1
ATOM 1432 N N . SER A 1 88 ? 3.533 35.225 47.543 1.00 21.38 88 SER A N 1
ATOM 1433 C CA . SER A 1 88 ? 4.374 36.257 48.145 1.00 33.15 88 SER A CA 1
ATOM 1434 C C . SER A 1 88 ? 3.659 36.924 49.318 1.00 34.30 88 SER A C 1
ATOM 1435 O O . SER A 1 88 ? 2.429 36.990 49.333 1.00 35.69 88 SER A O 1
ATOM 1443 N N . PHE A 1 97 ? 4.016 42.203 35.308 1.00 34.11 97 PHE A N 1
ATOM 1444 C CA . PHE A 1 97 ? 5.079 41.353 34.762 1.00 32.27 97 PHE A CA 1
ATOM 1445 C C . PHE A 1 97 ? 6.311 42.213 34.502 1.00 27.59 97 PHE A C 1
ATOM 1446 O O . PHE A 1 97 ? 6.192 43.320 33.970 1.00 27.19 97 PHE A O 1
ATOM 1462 N N . PRO A 1 98 ? 7.498 41.728 34.902 1.00 19.86 98 PRO A N 1
ATOM 1463 C CA . PRO A 1 98 ? 8.669 42.616 34.821 1.00 24.41 98 PRO A CA 1
ATOM 1464 C C . PRO A 1 98 ? 9.010 42.981 33.382 1.00 28.04 98 PRO A C 1
ATOM 1465 O O . PRO A 1 98 ? 8.879 42.141 32.483 1.00 19.55 98 PRO A O 1
ATOM 1476 N N . MET A 1 99 ? 9.439 44.224 33.165 1.00 30.49 99 MET A N 1
ATOM 1477 C CA . MET A 1 99 ? 9.815 44.663 31.828 1.00 27.92 99 MET A CA 1
ATOM 1478 C C . MET A 1 99 ? 11.321 44.449 31.646 1.00 26.07 99 MET A C 1
ATOM 1479 O O . MET A 1 99 ? 12.135 45.256 32.083 1.00 26.11 99 MET A O 1
ATOM 1493 N N . GLN A 1 100 ? 11.674 43.345 30.998 1.00 18.85 100 GLN A N 1
ATOM 1494 C CA . GLN A 1 100 ? 13.055 42.933 30.832 1.00 16.74 100 GLN A CA 1
ATOM 1495 C C . GLN A 1 100 ? 13.179 41.880 29.722 1.00 20.94 100 GLN A C 1
ATOM 1496 O O . GLN A 1 100 ? 12.180 41.444 29.154 1.00 14.10 100 GLN A O 1
ATOM 1510 N N . ARG A 1 101 ? 14.409 41.447 29.456 1.00 17.63 101 ARG A N 1
ATOM 1511 C CA . ARG A 1 101 ? 14.671 40.420 28.443 1.00 12.54 101 ARG A CA 1
ATOM 1512 C C . ARG A 1 101 ? 15.141 39.116 29.103 1.00 17.10 101 ARG A C 1
ATOM 1513 O O . ARG A 1 101 ? 15.637 39.128 30.227 1.00 16.30 101 ARG A O 1
ATOM 1534 N N . LEU A 1 102 ? 14.960 37.998 28.401 1.00 13.59 102 LEU A N 1
ATOM 1535 C CA . LEU A 1 102 ? 15.280 36.670 28.931 1.00 10.88 102 LEU A CA 1
ATOM 1536 C C . LEU A 1 102 ? 16.747 36.333 28.658 1.00 12.89 102 LEU A C 1
ATOM 1537 O O . LEU A 1 102 ? 17.173 36.318 27.512 1.00 9.57 102 LEU A O 1
ATOM 1553 N N . PRO A 1 103 ? 17.522 36.049 29.706 1.00 11.10 103 PRO A N 1
ATOM 1554 C CA . PRO A 1 103 ? 18.944 35.817 29.449 1.00 12.42 103 PRO A CA 1
ATOM 1555 C C . PRO A 1 103 ? 19.181 34.558 28.621 1.00 15.65 103 PRO A C 1
ATOM 1556 O O . PRO A 1 103 ? 18.705 33.479 28.986 1.00 10.09 103 PRO A O 1
ATOM 1567 N N . THR A 1 104 ? 19.958 34.701 27.555 1.00 9.91 104 THR A N 1
ATOM 1568 C CA . THR A 1 104 ? 20.045 33.671 26.538 1.00 10.61 104 THR A CA 1
ATOM 1569 C C . THR A 1 104 ? 21.474 33.636 26.038 1.00 12.11 104 THR A C 1
ATOM 1570 O O . THR A 1 104 ? 22.146 34.668 26.014 1.00 8.75 104 THR A O 1
ATOM 1581 N N . VAL A 1 105 ? 21.949 32.451 25.654 1.00 9.23 105 VAL A N 1
ATOM 1582 C CA . VAL A 1 105 ? 23.310 32.321 25.161 1.00 11.36 105 VAL A CA 1
ATOM 1583 C C . VAL A 1 105 ? 23.301 31.574 23.846 1.00 14.44 105 VAL A C 1
ATOM 1584 O O . VAL A 1 105 ? 22.676 30.522 23.763 1.00 8.87 105 VAL A O 1
ATOM 1597 N N . PHE A 1 106 ? 23.983 32.126 22.834 1.00 7.23 106 PHE A N 1
ATOM 1598 C CA . PHE A 1 106 ? 24.086 31.506 21.523 1.00 12.52 106 PHE A CA 1
ATOM 1599 C C . PHE A 1 106 ? 25.554 31.405 21.184 1.00 13.78 106 PHE A C 1
ATOM 1600 O O . PHE A 1 106 ? 26.254 32.420 21.156 1.00 14.21 106 PHE A O 1
ATOM 1617 N N . ILE A 1 107 ? 26.034 30.196 20.921 1.00 16.95 107 ILE A N 1
ATOM 1618 C CA . ILE A 1 107 ? 27.423 30.073 20.503 1.00 16.89 107 ILE A CA 1
ATOM 1619 C C . ILE A 1 107 ? 27.461 30.118 18.987 1.00 22.01 107 ILE A C 1
ATOM 1620 O O . ILE A 1 107 ? 26.972 29.206 18.315 1.00 14.50 107 ILE A O 1
ATOM 1636 N N . ASP A 1 108 ? 27.993 31.218 18.454 1.00 18.16 108 ASP A N 1
ATOM 1637 C CA . ASP A 1 108 ? 28.125 31.393 17.015 1.00 16.55 108 ASP A CA 1
ATOM 1638 C C . ASP A 1 108 ? 29.491 30.887 16.572 1.00 26.06 108 ASP A C 1
ATOM 1639 O O . ASP A 1 108 ? 30.501 31.191 17.202 1.00 28.89 108 ASP A O 1
ATOM 1648 N N . GLN A 1 109 ? 29.526 30.134 15.474 1.00 22.51 109 GLN A N 1
ATOM 1649 C CA . GLN A 1 109 ? 30.765 29.520 15.003 1.00 28.93 109 GLN A CA 1
ATOM 1650 C C . GLN A 1 109 ? 31.007 29.855 13.530 1.00 26.43 109 GLN A C 1
ATOM 1651 O O . GLN A 1 109 ? 30.114 30.355 12.854 1.00 26.07 109 GLN A O 1
ATOM 1665 N N . GLU A 1 110 ? 32.214 29.597 13.030 1.00 37.57 110 GLU A N 1
ATOM 1666 C CA . GLU A 1 110 ? 32.534 29.960 11.647 1.00 33.80 110 GLU A CA 1
ATOM 1667 C C . GLU A 1 110 ? 31.670 29.171 10.679 1.00 22.48 110 GLU A C 1
ATOM 1668 O O . GLU A 1 110 ? 31.290 29.679 9.621 1.00 28.28 110 GLU A O 1
ATOM 1680 N N . GLU A 1 111 ? 31.343 27.937 11.042 1.00 20.15 111 GLU A N 1
ATOM 1681 C CA . GLU A 1 111 ? 30.559 27.084 10.150 1.00 26.42 111 GLU A CA 1
ATOM 1682 C C . GLU A 1 111 ? 29.044 27.216 10.343 1.00 28.24 111 GLU A C 1
ATOM 1683 O O . GLU A 1 111 ? 28.279 26.429 9.803 1.00 18.20 111 GLU A O 1
ATOM 1695 N N . THR A 1 112 ? 28.607 28.220 11.092 1.00 19.47 112 THR A N 1
ATOM 1696 C CA . THR A 1 112 ? 27.170 28.394 11.356 1.00 20.00 112 THR A CA 1
ATOM 1697 C C . THR A 1 112 ? 26.456 28.869 10.090 1.00 14.44 112 THR A C 1
ATOM 1698 O O . THR A 1 112 ? 26.920 29.780 9.423 1.00 16.59 112 THR A O 1
ATOM 1709 N N . PHE A 1 113 ? 25.346 28.238 9.720 1.00 13.61 113 PHE A N 1
ATOM 1710 C CA . PHE A 1 113 ? 24.593 28.702 8.538 1.00 14.26 113 PHE A CA 1
ATOM 1711 C C . PHE A 1 113 ? 24.105 30.119 8.747 1.00 18.01 113 PHE A C 1
ATOM 1712 O O . PHE A 1 113 ? 23.509 30.393 9.765 1.00 15.03 113 PHE A O 1
ATOM 1729 N N . PRO A 1 114 ? 24.290 31.005 7.754 1.00 15.48 114 PRO A N 1
ATOM 1730 C CA . PRO A 1 114 ? 23.726 32.368 7.834 1.00 18.18 114 PRO A CA 1
ATOM 1731 C C . PRO A 1 114 ? 22.203 32.379 8.001 1.00 19.49 114 PRO A C 1
ATOM 1732 O O . PRO A 1 114 ? 21.661 33.249 8.657 1.00 14.00 114 PRO A O 1
ATOM 1743 N N . THR A 1 115 ? 21.517 31.421 7.395 1.00 13.98 115 THR A N 1
ATOM 1744 C CA . THR A 1 115 ? 20.075 31.341 7.520 1.00 16.63 115 THR A CA 1
ATOM 1745 C C . THR A 1 115 ? 19.689 31.170 8.994 1.00 12.58 115 THR A C 1
ATOM 1746 O O . THR A 1 115 ? 18.681 31.716 9.444 1.00 12.66 115 THR A O 1
ATOM 1757 N N . LEU A 1 116 ? 20.490 30.384 9.716 1.00 10.69 116 LEU A N 1
ATOM 1758 C CA . LEU A 1 116 ? 20.233 30.080 11.129 1.00 14.44 116 LEU A CA 1
ATOM 1759 C C . LEU A 1 116 ? 20.609 31.291 11.982 1.00 12.93 116 LEU A C 1
ATOM 1760 O O . LEU A 1 116 ? 19.880 31.662 12.877 1.00 12.40 116 LEU A O 1
ATOM 1776 N N . GLU A 1 117 ? 21.756 31.891 11.711 1.00 12.68 117 GLU A N 1
ATOM 1777 C CA . GLU A 1 117 ? 22.135 33.123 12.416 1.00 18.65 117 GLU A CA 1
ATOM 1778 C C . GLU A 1 117 ? 21.028 34.164 12.303 1.00 11.40 117 GLU A C 1
ATOM 1779 O O . GLU A 1 117 ? 20.640 34.803 13.290 1.00 15.83 117 GLU A O 1
ATOM 1791 N N . ASN A 1 118 ? 20.500 34.331 11.105 1.00 11.92 118 ASN A N 1
ATOM 1792 C CA . ASN A 1 118 ? 19.439 35.317 10.892 1.00 17.21 118 ASN A CA 1
ATOM 1793 C C . ASN A 1 118 ? 18.171 34.966 11.681 1.00 15.15 118 ASN A C 1
ATOM 1794 O O . ASN A 1 118 ? 17.527 35.833 12.260 1.00 12.18 118 ASN A O 1
ATOM 1805 N N . PHE A 1 119 ? 17.832 33.683 11.699 1.00 8.88 119 PHE A N 1
ATOM 1806 C CA . PHE A 1 119 ? 16.695 33.197 12.471 1.00 12.16 119 PHE A CA 1
ATOM 1807 C C . PHE A 1 119 ? 16.879 33.426 13.977 1.00 10.19 119 PHE A C 1
ATOM 1808 O O . PHE A 1 119 ? 15.930 33.771 14.687 1.00 9.67 119 PHE A O 1
ATOM 1825 N N . VAL A 1 120 ? 18.091 33.215 14.476 1.00 10.95 120 VAL A N 1
ATOM 1826 C CA . VAL A 1 120 ? 18.352 33.450 15.899 1.00 12.91 120 VAL A CA 1
ATOM 1827 C C . VAL A 1 120 ? 18.121 34.907 16.256 1.00 15.50 120 VAL A C 1
ATOM 1828 O O . VAL A 1 120 ? 17.490 35.226 17.267 1.00 8.59 120 VAL A O 1
ATOM 1841 N N . LEU A 1 121 ? 18.646 35.802 15.428 1.00 11.07 121 LEU A N 1
ATOM 1842 C CA . LEU A 1 121 ? 18.458 37.245 15.647 1.00 13.66 121 LEU A CA 1
ATOM 1843 C C . LEU A 1 121 ? 16.972 37.632 15.583 1.00 14.52 121 LEU A C 1
ATOM 1844 O O . LEU A 1 121 ? 16.484 38.333 16.453 1.00 12.67 121 LEU A O 1
ATOM 1860 N N . GLU A 1 122 ? 16.249 37.178 14.558 1.00 11.82 122 GLU A N 1
ATOM 1861 C CA . GLU A 1 122 ? 14.837 37.522 14.442 1.00 12.61 122 GLU A CA 1
ATOM 1862 C C . GLU A 1 122 ? 14.025 36.968 15.618 1.00 12.77 122 GLU A C 1
ATOM 1863 O O . GLU A 1 122 ? 13.158 37.652 16.161 1.00 11.39 122 GLU A O 1
ATOM 1875 N N . THR A 1 123 ? 14.298 35.734 16.031 1.00 9.09 123 THR A N 1
ATOM 1876 C CA . THR A 1 123 ? 13.466 35.161 17.073 1.00 9.35 123 THR A CA 1
ATOM 1877 C C . THR A 1 123 ? 13.904 35.711 18.430 1.00 12.23 123 THR A C 1
ATOM 1878 O O . THR A 1 123 ? 13.111 35.750 19.369 1.00 10.81 123 THR A O 1
ATOM 1889 N N . SER A 1 124 ? 15.156 36.156 18.542 1.00 10.70 124 SER A N 1
ATOM 1890 C CA . SER A 1 124 ? 15.580 36.859 19.761 1.00 10.03 124 SER A CA 1
ATOM 1891 C C . SER A 1 124 ? 14.733 38.118 19.947 1.00 12.91 124 SER A C 1
ATOM 1892 O O . SER A 1 124 ? 14.405 38.504 21.061 1.00 10.76 124 SER A O 1
ATOM 1900 N N . GLU A 1 125 ? 14.395 38.782 18.844 1.00 15.74 125 GLU A N 1
ATOM 1901 C CA . GLU A 1 125 ? 13.563 39.972 18.939 1.00 15.02 125 GLU A CA 1
ATOM 1902 C C . GLU A 1 125 ? 12.087 39.608 19.180 1.00 14.67 125 GLU A C 1
ATOM 1903 O O . GLU A 1 125 ? 11.403 40.276 19.964 1.00 14.80 125 GLU A O 1
ATOM 1915 N N . ARG A 1 126 ? 11.595 38.555 18.531 1.00 9.43 126 ARG A N 1
ATOM 1916 C CA . ARG A 1 126 ? 10.231 38.105 18.784 1.00 14.76 126 ARG A CA 1
ATOM 1917 C C . ARG A 1 126 ? 10.016 37.695 20.258 1.00 11.78 126 ARG A C 1
ATOM 1918 O O . ARG A 1 126 ? 8.990 37.997 20.855 1.00 13.60 126 ARG A O 1
ATOM 1939 N N . TYR A 1 127 ? 10.953 36.959 20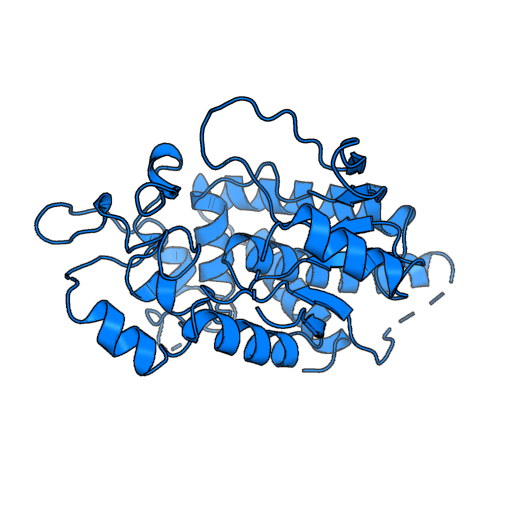.837 1.00 9.23 127 TYR A N 1
ATOM 1940 C CA . TYR A 1 127 ? 10.704 36.397 22.183 1.00 12.89 127 TYR A CA 1
ATOM 1941 C C . TYR A 1 127 ? 11.376 37.246 23.267 1.00 16.07 127 TYR A C 1
ATOM 1942 O O . TYR A 1 127 ? 11.397 36.862 24.421 1.00 12.52 127 TYR A O 1
ATOM 1960 N N . CYS A 1 128 ? 11.943 38.384 22.870 1.00 10.95 128 CYS A N 1
ATOM 1961 C CA . CYS A 1 128 ? 12.525 39.325 23.826 1.00 11.68 128 CYS A CA 1
ATOM 1962 C C . CYS A 1 128 ? 13.628 38.651 24.644 1.00 12.25 128 CYS A C 1
ATOM 1963 O O . CYS A 1 128 ? 13.628 38.668 25.894 1.00 10.33 128 CYS A O 1
ATOM 1971 N N . LEU A 1 129 ? 14.568 38.070 23.914 1.00 10.29 129 LEU A N 1
ATOM 1972 C CA . LEU A 1 129 ? 15.738 37.441 24.498 1.00 9.57 129 LEU A CA 1
ATOM 1973 C C . LEU A 1 129 ? 16.863 38.445 24.616 1.00 13.57 129 LEU A C 1
ATOM 1974 O O . LEU A 1 129 ? 17.098 39.223 23.712 1.00 15.89 129 LEU A O 1
ATOM 1990 N N . SER A 1 130 ? 17.574 38.388 25.718 1.00 9.96 130 SER A N 1
ATOM 1991 C CA . SER A 1 130 ? 18.803 39.157 25.886 1.00 17.13 130 SER A CA 1
ATOM 1992 C C . SER A 1 130 ? 19.926 38.239 25.482 1.00 14.16 130 SER A C 1
ATOM 1993 O O . SER A 1 130 ? 20.336 37.352 26.235 1.00 13.07 130 SER A O 1
ATOM 2001 N N . LEU A 1 131 ? 20.417 38.440 24.277 1.00 12.05 131 LEU A N 1
ATOM 2002 C CA . LEU A 1 131 ? 21.313 37.464 23.690 1.00 16.23 131 LEU A CA 1
ATOM 2003 C C . LEU A 1 131 ? 22.786 37.752 23.927 1.00 18.78 131 LEU A C 1
ATOM 20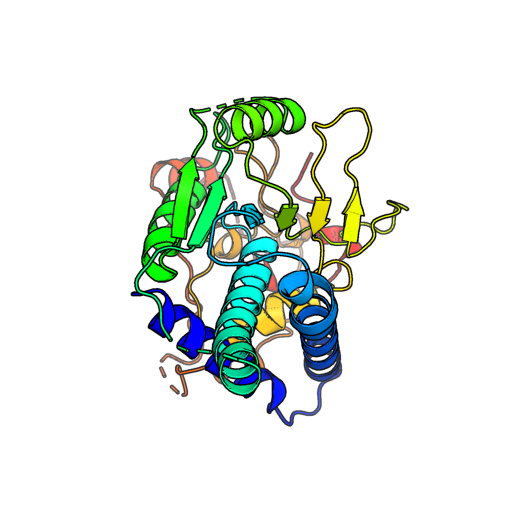04 O O . LEU A 1 131 ? 23.307 38.780 23.491 1.00 20.00 131 LEU A O 1
ATOM 2020 N N . TYR A 1 132 ? 23.461 36.853 24.626 1.00 15.52 132 TYR A N 1
ATOM 2021 C CA . TYR A 1 132 ? 24.911 36.788 24.534 1.00 17.84 132 TYR A CA 1
ATOM 2022 C C . TYR A 1 132 ? 25.215 35.941 23.317 1.00 21.15 132 TYR A C 1
ATOM 2023 O O . TYR A 1 132 ? 24.750 34.794 23.236 1.00 16.60 132 TYR A O 1
ATOM 2041 N N . GLU A 1 133 ? 25.970 36.493 22.367 1.00 18.95 133 GLU A N 1
ATOM 2042 C CA . GLU A 1 133 ? 26.466 35.708 21.229 1.00 16.52 133 GLU A CA 1
ATOM 2043 C C . GLU A 1 133 ? 27.996 35.714 21.171 1.00 27.72 133 GLU A C 1
ATOM 2044 O O . GLU A 1 133 ? 28.612 36.767 20.990 1.00 22.68 133 GLU A O 1
ATOM 2056 N N . SER A 1 134 ? 28.603 34.542 21.310 1.00 20.10 134 SER A N 1
ATOM 2057 C CA . SER A 1 134 ? 30.050 34.401 21.179 1.00 29.03 134 SER A CA 1
ATOM 2058 C C . SER A 1 134 ? 30.509 34.939 19.828 1.00 25.57 134 SER A C 1
ATOM 2059 O O . SER A 1 134 ? 29.719 35.079 18.908 1.00 23.50 134 SER A O 1
ATOM 2067 N N . GLN A 1 135 ? 31.797 35.219 19.721 1.00 28.03 135 GLN A N 1
ATOM 2068 C CA . GLN A 1 135 ? 32.388 35.758 18.501 1.00 34.24 135 GLN A CA 1
ATOM 2069 C C . GLN A 1 135 ? 32.840 34.587 17.629 1.00 28.29 135 GLN A C 1
ATOM 2070 O O . GLN A 1 135 ? 33.560 33.711 18.104 1.00 34.88 135 GLN A O 1
ATOM 2084 N N . ARG A 1 136 ? 32.417 34.537 16.368 1.00 32.32 136 ARG A N 1
ATOM 2085 C CA . ARG A 1 136 ? 32.659 33.317 15.576 1.00 35.50 136 ARG A CA 1
ATOM 2086 C C . ARG A 1 136 ? 34.144 33.041 15.395 1.00 43.50 136 ARG A C 1
ATOM 2087 O O . ARG A 1 136 ? 34.596 31.903 15.571 1.00 40.76 136 ARG A O 1
ATOM 2108 N N . VAL A 1 142 ? 35.172 27.311 19.417 1.00 43.61 142 VAL A N 1
ATOM 2109 C CA . VAL A 1 142 ? 35.390 26.153 18.556 1.00 44.22 142 VAL A CA 1
ATOM 2110 C C . VAL A 1 142 ? 34.866 24.879 19.216 1.00 40.98 142 VAL A C 1
ATOM 2111 O O . VAL A 1 142 ? 34.076 24.149 18.619 1.00 44.31 142 VAL A O 1
ATOM 2123 N N . ASN A 1 143 ? 35.318 24.619 20.442 1.00 33.21 143 ASN A N 1
ATOM 2124 C CA . ASN A 1 143 ? 34.811 23.522 21.243 1.00 39.08 143 ASN A CA 1
ATOM 2125 C C . ASN A 1 143 ? 33.772 24.093 22.175 1.00 35.27 143 ASN A C 1
ATOM 2126 O O . ASN A 1 143 ? 33.990 25.141 22.789 1.00 31.33 143 ASN A O 1
ATOM 2137 N N . MET A 1 144 ? 32.637 23.426 22.286 1.00 31.07 144 MET A N 1
ATOM 2138 C CA . MET A 1 144 ? 31.536 24.014 23.029 1.00 26.59 144 MET A CA 1
ATOM 2139 C C . MET A 1 144 ? 31.867 24.150 24.521 1.00 26.36 144 MET A C 1
ATOM 2140 O O . MET A 1 144 ? 31.520 25.145 25.122 1.00 17.71 144 MET A O 1
ATOM 2154 N N . ALA A 1 145 ? 32.544 23.162 25.110 1.00 17.31 145 ALA A N 1
ATOM 2155 C CA . ALA A 1 145 ? 33.004 23.274 26.480 1.00 20.35 145 ALA A CA 1
ATOM 2156 C C . ALA A 1 145 ? 33.770 24.586 26.722 1.00 19.98 145 ALA A C 1
ATOM 2157 O O . ALA A 1 145 ? 33.577 25.239 27.751 1.00 18.67 145 ALA A O 1
ATOM 2164 N N . ASP A 1 146 ? 34.623 24.983 25.784 1.00 20.31 146 ASP A N 1
ATOM 2165 C CA . ASP A 1 146 ? 35.442 26.178 25.992 1.00 22.15 146 ASP A CA 1
ATOM 2166 C C . ASP A 1 146 ? 34.596 27.434 25.802 1.00 18.73 146 ASP A C 1
ATOM 2167 O O . ASP A 1 146 ? 34.742 28.414 26.531 1.00 22.09 146 ASP A O 1
ATOM 2176 N N . ALA A 1 147 ? 33.718 27.406 24.819 1.00 17.75 147 ALA A N 1
ATOM 2177 C CA . ALA A 1 147 ? 32.788 28.512 24.609 1.00 17.61 147 ALA A CA 1
ATOM 2178 C C . ALA A 1 147 ? 31.997 28.800 25.896 1.00 15.30 147 ALA A C 1
ATOM 2179 O O . ALA A 1 147 ? 31.801 29.966 26.280 1.00 14.08 147 ALA A O 1
ATOM 2186 N N . PHE A 1 148 ? 31.544 27.750 26.577 1.00 12.30 148 PHE A N 1
ATOM 2187 C CA . PHE A 1 148 ? 30.777 27.978 27.799 1.00 12.69 148 PHE A CA 1
ATOM 2188 C C . PHE A 1 148 ? 31.686 28.346 28.962 1.00 17.44 148 PHE A C 1
ATOM 2189 O O . PHE A 1 148 ? 31.282 29.090 29.859 1.00 14.47 148 PHE A O 1
ATOM 2206 N N . ARG A 1 149 ? 32.931 27.882 28.934 1.00 15.82 149 ARG A N 1
ATOM 2207 C CA . ARG A 1 149 ? 33.838 28.262 30.007 1.00 24.35 149 ARG A CA 1
ATOM 2208 C C . ARG A 1 149 ? 34.029 29.768 29.947 1.00 18.49 149 ARG A C 1
ATOM 2209 O O . ARG A 1 149 ? 33.998 30.434 30.980 1.00 15.47 149 ARG A O 1
ATOM 2230 N N . ASP A 1 150 ? 34.195 30.305 28.738 1.00 18.65 150 ASP A N 1
ATOM 2231 C CA . ASP A 1 150 ? 34.386 31.749 28.573 1.00 18.27 150 ASP A CA 1
ATOM 2232 C C . ASP A 1 150 ? 33.127 32.488 29.019 1.00 17.55 150 ASP A C 1
ATOM 2233 O O . ASP A 1 150 ? 33.224 33.515 29.667 1.00 16.66 150 ASP A O 1
ATOM 2242 N N . PHE A 1 151 ? 31.957 31.938 28.683 1.00 14.81 151 PHE A N 1
ATOM 2243 C CA . PHE A 1 151 ? 30.678 32.554 29.028 1.00 14.56 151 PHE A CA 1
ATOM 2244 C C . PHE A 1 151 ? 30.553 32.687 30.546 1.00 12.11 151 PHE A C 1
ATOM 2245 O O . PHE A 1 151 ? 30.215 33.759 31.056 1.00 11.86 151 PHE A O 1
ATOM 2262 N N . ILE A 1 152 ? 30.835 31.592 31.248 1.00 9.33 152 ILE A N 1
ATOM 2263 C CA . ILE A 1 152 ? 30.731 31.515 32.709 1.00 10.21 152 ILE A CA 1
ATOM 2264 C C . ILE A 1 152 ? 31.737 32.443 33.363 1.00 15.69 152 ILE A C 1
ATOM 2265 O O . ILE A 1 152 ? 31.488 32.990 34.442 1.00 20.48 152 ILE A O 1
ATOM 2281 N N . LYS A 1 153 ? 32.867 32.667 32.699 1.00 15.76 153 LYS A N 1
ATOM 2282 C CA . LYS A 1 153 ? 33.849 33.601 33.252 1.00 18.82 153 LYS A CA 1
ATOM 2283 C C . LYS A 1 153 ? 33.328 35.043 33.195 1.00 19.08 153 LYS A C 1
ATOM 2284 O O . LYS A 1 153 ? 33.566 35.840 34.104 1.00 22.98 153 LYS A O 1
ATOM 2303 N N . ILE A 1 154 ? 32.619 35.377 32.121 1.00 17.13 154 ILE A N 1
ATOM 2304 C CA . ILE A 1 154 ? 32.028 36.704 31.952 1.00 17.73 154 ILE A CA 1
ATOM 2305 C C . ILE A 1 154 ? 30.818 36.867 32.886 1.00 18.08 154 ILE A C 1
ATOM 2306 O O . ILE A 1 154 ? 30.581 37.939 33.459 1.00 11.71 154 ILE A O 1
ATOM 2322 N N . TYR A 1 155 ? 30.066 35.783 33.059 1.00 13.02 155 TYR A N 1
ATOM 2323 C CA . TYR A 1 155 ? 28.837 35.804 33.859 1.00 13.92 155 TYR A CA 1
ATOM 2324 C C . TYR A 1 155 ? 28.894 34.755 34.975 1.00 14.53 155 TYR A C 1
ATOM 2325 O O . TYR A 1 155 ? 28.214 33.760 34.918 1.00 12.56 155 TYR A O 1
ATOM 2343 N N . PRO A 1 156 ? 29.714 34.993 35.994 1.00 12.05 156 PRO A N 1
ATOM 2344 C CA . PRO A 1 156 ? 29.909 33.975 37.032 1.00 14.36 156 PRO A CA 1
ATOM 2345 C C . PRO A 1 156 ? 28.644 33.720 37.874 1.00 15.02 156 PRO A C 1
ATOM 2346 O O . PRO A 1 156 ? 28.542 32.695 38.510 1.00 14.36 156 PRO A O 1
ATOM 2357 N N . GLU A 1 157 ? 27.691 34.649 37.856 1.00 8.69 157 GLU A N 1
ATOM 2358 C CA . GLU A 1 157 ? 26.434 34.463 38.565 1.00 11.58 157 GLU A CA 1
ATOM 2359 C C . GLU A 1 157 ? 25.596 33.313 37.944 1.00 11.08 157 GLU A C 1
ATOM 2360 O O . GLU A 1 157 ? 24.623 32.849 38.539 1.00 11.76 157 GLU A O 1
ATOM 2372 N N . THR A 1 158 ? 25.974 32.864 36.755 1.00 9.50 158 THR A N 1
ATOM 2373 C CA . THR A 1 158 ? 25.195 31.827 36.064 1.00 10.34 158 THR A CA 1
ATOM 2374 C C . THR A 1 158 ? 25.268 30.530 36.860 1.00 16.76 158 THR A C 1
ATOM 2375 O O . THR A 1 158 ? 26.353 29.980 37.059 1.00 14.88 158 THR A O 1
ATOM 2386 N N . GLU A 1 159 ? 24.128 30.042 37.328 1.00 9.09 159 GLU A N 1
ATOM 2387 C CA . GLU A 1 159 ? 24.108 28.806 38.119 1.00 11.51 159 GLU A CA 1
ATOM 2388 C C . GLU A 1 159 ? 23.631 27.594 37.311 1.00 13.11 159 GLU A C 1
ATOM 2389 O O . GLU A 1 159 ? 23.938 26.440 37.629 1.00 7.35 159 GLU A O 1
ATOM 2401 N N . ALA A 1 160 ? 22.892 27.856 36.253 1.00 7.28 160 ALA A N 1
ATOM 2402 C CA . ALA A 1 160 ? 22.249 26.759 35.493 1.00 8.21 160 ALA A CA 1
ATOM 2403 C C . ALA A 1 160 ? 21.989 27.226 34.057 1.00 7.59 160 ALA A C 1
ATOM 2404 O O . ALA A 1 160 ? 21.832 28.422 33.818 1.00 6.91 160 ALA A O 1
ATOM 2411 N N . ILE A 1 161 ? 22.003 26.286 33.118 1.00 6.71 161 ILE A N 1
ATOM 2412 C CA . ILE A 1 161 ? 21.755 26.566 31.726 1.00 6.43 161 ILE A CA 1
ATOM 2413 C C . ILE A 1 161 ? 20.726 25.582 31.170 1.00 10.50 161 ILE A C 1
ATOM 2414 O O . ILE A 1 161 ? 20.860 24.386 31.363 1.00 7.72 161 ILE A O 1
ATOM 2430 N N . VAL A 1 162 ? 19.707 26.113 30.501 1.00 9.08 162 VAL A N 1
ATOM 2431 C CA . VAL A 1 162 ? 18.665 25.303 29.907 1.00 8.44 162 VAL A CA 1
ATOM 2432 C C . VAL A 1 162 ? 19.165 24.825 28.543 1.00 9.83 162 VAL A C 1
ATOM 2433 O O . VAL A 1 162 ? 19.646 25.616 27.755 1.00 8.93 162 VAL A O 1
ATOM 2446 N N . ILE A 1 163 ? 18.976 23.539 28.250 1.00 7.86 163 ILE A N 1
ATOM 2447 C CA . ILE A 1 163 ? 19.570 22.879 27.082 1.00 11.88 163 ILE A CA 1
ATOM 2448 C C . ILE A 1 163 ? 18.477 22.026 26.441 1.00 13.98 163 ILE A C 1
ATOM 2449 O O . ILE A 1 163 ? 17.872 21.212 27.138 1.00 8.18 163 ILE A O 1
ATOM 2465 N N . GLY A 1 164 ? 18.233 22.206 25.141 1.00 8.51 164 GLY A N 1
ATOM 2466 C CA . GLY A 1 164 ? 17.129 21.522 24.474 1.00 9.87 164 GLY A CA 1
ATOM 2467 C C . GLY A 1 164 ? 17.504 20.126 23.963 1.00 10.40 164 GLY A C 1
ATOM 2468 O O . GLY A 1 164 ? 16.983 19.664 22.951 1.00 10.40 164 GLY A O 1
ATOM 2472 N N . ILE A 1 165 ? 18.392 19.457 24.677 1.00 10.31 165 ILE A N 1
ATOM 2473 C CA . ILE A 1 165 ? 18.883 18.147 24.267 1.00 12.27 165 ILE A CA 1
ATOM 2474 C C . ILE A 1 165 ? 17.774 17.098 24.404 1.00 11.69 165 ILE A C 1
ATOM 2475 O O . ILE A 1 165 ? 16.947 17.176 25.278 1.00 12.81 165 ILE A O 1
ATOM 2491 N N . ARG A 1 166 ? 17.730 16.132 23.501 1.00 12.30 166 ARG A N 1
ATOM 2492 C CA . ARG A 1 166 ? 16.931 14.947 23.794 1.00 17.72 166 ARG A CA 1
ATOM 2493 C C . ARG A 1 166 ? 17.531 13.727 23.107 1.00 21.19 166 ARG A C 1
ATOM 2494 O O . ARG A 1 166 ? 18.610 13.805 22.568 1.00 18.42 166 ARG A O 1
ATOM 2515 N N . HIS A 1 167 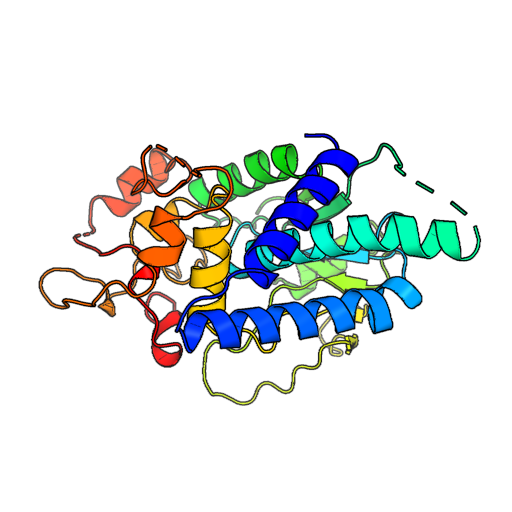? 16.857 12.587 23.192 1.00 18.97 167 HIS A N 1
ATOM 2516 C CA . HIS A 1 167 ? 17.386 11.374 22.577 1.00 29.07 167 HIS A CA 1
ATOM 2517 C C . HIS A 1 167 ? 17.093 11.380 21.084 1.00 28.43 167 HIS A C 1
ATOM 2518 O O . HIS A 1 167 ? 15.932 11.415 20.659 1.00 37.20 167 HIS A O 1
ATOM 2531 N N . THR A 1 168 ? 18.151 11.385 20.290 1.00 29.12 168 THR A N 1
ATOM 2532 C CA . THR A 1 168 ? 17.997 11.410 18.843 1.00 39.97 168 THR A CA 1
ATOM 2533 C C . THR A 1 168 ? 18.785 10.298 18.176 1.00 41.57 168 THR A C 1
ATOM 2534 O O . THR A 1 168 ? 18.988 10.320 16.966 1.00 44.78 168 THR A O 1
ATOM 2545 N N . ASP A 1 169 ? 19.230 9.343 18.987 1.00 39.96 169 ASP A N 1
ATOM 2546 C CA . ASP A 1 169 ? 19.628 8.016 18.527 1.00 38.16 169 ASP A CA 1
ATOM 2547 C C . ASP A 1 169 ? 19.441 7.092 19.721 1.00 34.58 169 ASP A C 1
ATOM 2548 O O . ASP A 1 169 ? 19.343 7.567 20.844 1.00 29.11 169 ASP A O 1
ATOM 2557 N N . PRO A 1 170 ? 19.399 5.768 19.496 1.00 36.19 170 PRO A N 1
ATOM 2558 C CA . PRO A 1 170 ? 18.993 4.886 20.603 1.00 32.64 170 PRO A CA 1
ATOM 2559 C C . PRO A 1 170 ? 20.096 4.642 21.625 1.00 38.97 170 PRO A C 1
ATOM 2560 O O . PRO A 1 170 ? 19.831 4.027 22.654 1.00 33.46 170 PRO A O 1
ATOM 2571 N N . PHE A 1 171 ? 21.304 5.123 21.343 1.00 32.69 171 PHE A N 1
ATOM 2572 C CA . PHE A 1 171 ? 22.456 4.859 22.200 1.00 33.90 171 PHE A CA 1
ATOM 2573 C C . PHE A 1 171 ? 22.368 5.482 23.598 1.00 43.75 171 PHE A C 1
ATOM 2574 O O . PHE A 1 171 ? 21.902 6.615 23.768 1.00 42.45 171 PHE A O 1
ATOM 2591 N N . GLY A 1 172 ? 22.822 4.715 24.589 1.00 32.91 172 GLY A N 1
ATOM 2592 C CA . GLY A 1 172 ? 22.881 5.159 25.971 1.00 38.07 172 GLY A CA 1
ATOM 2593 C C . GLY A 1 172 ? 23.645 6.466 26.156 1.00 47.00 172 GLY A C 1
ATOM 2594 O O . GLY A 1 172 ? 24.764 6.633 25.660 1.00 48.04 172 GLY A O 1
ATOM 2598 N N . GLU A 1 173 ? 23.040 7.392 26.892 1.00 38.61 173 GLU A N 1
ATOM 2599 C CA . GLU A 1 173 ? 23.636 8.710 27.100 1.00 47.87 173 GLU A CA 1
ATOM 2600 C C . GLU A 1 173 ? 23.715 9.062 28.581 1.00 43.31 173 GLU A C 1
ATOM 2601 O O . GLU A 1 173 ? 24.633 9.763 29.006 1.00 41.64 173 GLU A O 1
ATOM 2613 N N . ALA A 1 174 ? 22.762 8.559 29.361 1.00 36.17 174 ALA A N 1
ATOM 2614 C CA . ALA A 1 174 ? 22.727 8.820 30.792 1.00 38.43 174 ALA A CA 1
ATOM 2615 C C . ALA A 1 174 ? 22.524 10.320 31.051 1.00 31.05 174 ALA A C 1
ATOM 2616 O O . ALA A 1 174 ? 23.335 10.983 31.699 1.00 28.99 174 ALA A O 1
ATOM 2623 N N . LEU A 1 175 ? 21.428 10.841 30.535 1.00 23.92 175 LEU A N 1
ATOM 2624 C CA . LEU A 1 175 ? 21.084 12.238 30.738 1.00 30.12 175 LEU A CA 1
ATOM 2625 C C . LEU A 1 175 ? 19.955 12.261 31.756 1.00 22.63 175 LEU A C 1
ATOM 2626 O O . LEU A 1 175 ? 19.126 11.353 31.787 1.00 21.98 175 LEU A O 1
ATOM 2642 N N . LYS A 1 176 ? 19.926 13.304 32.580 1.00 16.47 176 LYS A N 1
ATOM 2643 C CA . LYS A 1 176 ? 18.861 13.523 33.545 1.00 19.70 176 LYS A CA 1
ATOM 2644 C C . LYS A 1 176 ? 18.312 14.947 33.361 1.00 15.79 176 LYS A C 1
ATOM 2645 O O . LYS A 1 176 ? 19.037 15.826 32.892 1.00 16.01 176 LYS A O 1
ATOM 2664 N N . PRO A 1 177 ? 17.056 15.181 33.768 1.00 17.53 177 PRO A N 1
ATOM 2665 C CA . PRO A 1 177 ? 16.437 16.521 33.673 1.00 15.49 177 PRO A CA 1
ATOM 2666 C C . PRO A 1 177 ? 17.189 17.583 34.482 1.00 19.58 177 PRO A C 1
ATOM 2667 O O . PRO A 1 177 ? 17.259 18.740 34.074 1.00 14.39 177 PRO A O 1
ATOM 2678 N N . ILE A 1 178 ? 17.711 17.220 35.645 1.00 9.78 178 ILE A N 1
ATOM 2679 C CA . ILE A 1 178 ? 18.547 18.172 36.384 1.00 12.64 178 ILE A CA 1
ATOM 2680 C C . ILE A 1 178 ? 19.863 17.458 36.683 1.00 15.32 178 ILE A C 1
ATOM 2681 O O . ILE A 1 178 ? 19.867 16.457 37.378 1.00 9.83 178 ILE A O 1
ATOM 2697 N N . GLN A 1 179 ? 20.971 17.968 36.156 1.00 11.82 179 GLN A N 1
ATOM 2698 C CA . GLN A 1 179 ? 22.212 17.208 36.147 1.00 10.44 179 GLN A CA 1
ATOM 2699 C C . GLN A 1 179 ? 23.425 18.137 36.144 1.00 12.08 179 GLN A C 1
ATOM 2700 O O . GLN A 1 179 ? 23.484 19.088 35.370 1.00 10.71 179 GLN A O 1
ATOM 2714 N N . ARG A 1 180 ? 24.401 17.856 36.992 1.00 12.49 180 ARG A N 1
ATOM 2715 C CA . ARG A 1 180 ? 25.667 18.591 36.980 1.00 10.52 180 ARG A CA 1
ATOM 2716 C C . ARG A 1 180 ? 26.422 18.346 35.689 1.00 17.02 180 ARG A C 1
ATOM 2717 O O . ARG A 1 180 ? 26.241 17.313 35.055 1.00 11.86 180 ARG A O 1
ATOM 2738 N N . THR A 1 181 ? 27.228 19.314 35.262 1.00 11.05 181 THR A N 1
ATOM 2739 C CA . THR A 1 181 ? 28.095 19.076 34.108 1.00 13.03 181 THR A CA 1
ATOM 2740 C C . THR A 1 181 ? 29.159 18.090 34.516 1.00 20.35 181 THR A C 1
ATOM 2741 O O . THR A 1 181 ? 29.363 17.882 35.701 1.00 17.91 181 THR A O 1
ATOM 2752 N N . ASP A 1 182 ? 29.816 17.474 33.530 1.00 22.11 182 ASP A N 1
ATOM 2753 C CA . ASP A 1 182 ? 30.918 16.544 33.795 1.00 36.14 182 ASP A CA 1
ATOM 2754 C C . ASP A 1 182 ? 32.184 17.366 34.047 1.00 35.44 182 ASP A C 1
ATOM 2755 O O . ASP A 1 182 ? 32.159 18.599 33.949 1.00 39.81 182 ASP A O 1
ATOM 2764 N N . SER A 1 183 ? 33.289 16.700 34.369 1.00 42.18 183 SER A N 1
ATOM 2765 C CA . SER A 1 183 ? 34.483 17.400 34.864 1.00 41.79 183 SER A CA 1
ATOM 2766 C C . SER A 1 183 ? 35.274 18.025 33.723 1.00 34.90 183 SER A C 1
ATOM 2767 O O . SER A 1 183 ? 36.082 18.938 33.926 1.00 38.43 183 SER A O 1
ATOM 2775 N N . ASN A 1 184 ? 35.023 17.519 32.524 1.00 23.15 184 ASN A N 1
ATOM 2776 C CA . ASN A 1 184 ? 35.443 18.158 31.285 1.00 35.95 184 ASN A CA 1
ATOM 2777 C C . ASN A 1 184 ? 34.942 19.612 31.200 1.00 35.24 184 ASN A C 1
ATOM 2778 O O . ASN A 1 184 ? 35.630 20.516 30.731 1.00 34.72 184 ASN A O 1
ATOM 2789 N N . TRP A 1 185 ? 33.730 19.832 31.676 1.00 33.37 185 TRP A N 1
ATOM 2790 C CA . TRP A 1 185 ? 33.043 21.107 31.481 1.00 24.56 185 TRP A CA 1
ATOM 2791 C C . TRP A 1 185 ? 33.190 22.025 32.695 1.00 22.99 185 TRP A C 1
ATOM 2792 O O . TRP A 1 185 ? 33.554 21.584 33.767 1.00 25.48 185 TRP A O 1
ATOM 2813 N N . PRO A 1 186 ? 32.893 23.317 32.527 1.00 20.79 186 PRO A N 1
ATOM 2814 C CA . PRO A 1 186 ? 32.839 24.202 33.686 1.00 20.54 186 PRO A CA 1
ATOM 2815 C C . PRO A 1 186 ? 31.659 23.808 34.583 1.00 26.12 186 PRO A C 1
ATOM 2816 O O . PRO A 1 186 ? 30.715 23.206 34.084 1.00 15.88 186 PRO A O 1
ATOM 2827 N N . ASP A 1 187 ? 31.692 24.138 35.869 1.00 19.15 187 ASP A N 1
ATOM 2828 C CA . ASP A 1 187 ? 30.617 23.729 36.771 1.00 23.02 187 ASP A CA 1
ATOM 2829 C C . ASP A 1 187 ? 29.378 24.622 36.642 1.00 26.11 187 ASP A C 1
ATOM 2830 O O . ASP A 1 187 ? 29.417 25.801 36.943 1.00 18.39 187 ASP A O 1
ATOM 2839 N N . PHE A 1 188 ? 28.287 24.050 36.156 1.00 17.75 188 PHE A N 1
ATOM 2840 C CA . PHE A 1 188 ? 26.964 24.662 36.290 1.00 13.06 188 PHE A CA 1
ATOM 2841 C C . PHE A 1 188 ? 25.955 23.526 36.191 1.00 10.58 188 PHE A C 1
ATOM 2842 O O . PHE A 1 188 ? 26.330 22.392 35.895 1.00 13.80 188 PHE A O 1
ATOM 2859 N N . MET A 1 189 ? 24.695 23.811 36.482 1.00 10.24 189 MET A N 1
ATOM 2860 C CA . MET A 1 189 ? 23.689 22.760 36.439 1.00 8.50 189 MET A CA 1
ATOM 2861 C C . MET A 1 189 ? 23.088 22.720 35.053 1.00 9.57 189 MET A C 1
ATOM 2862 O O . MET A 1 189 ? 22.646 23.747 34.534 1.00 8.74 189 MET A O 1
ATOM 2876 N N . ARG A 1 190 ? 23.056 21.526 34.463 1.00 7.85 190 ARG A N 1
ATOM 2877 C CA . ARG A 1 190 ? 22.348 21.329 33.202 1.00 11.53 190 ARG A CA 1
ATOM 2878 C C . ARG A 1 190 ? 20.859 21.113 33.490 1.00 12.64 190 ARG A C 1
ATOM 2879 O O . ARG A 1 190 ? 20.484 20.276 34.326 1.00 11.47 190 ARG A O 1
ATOM 2900 N N . LEU A 1 191 ? 20.033 21.890 32.796 1.00 11.63 191 LEU A N 1
ATOM 2901 C CA . LEU A 1 191 ? 18.587 21.797 32.890 1.00 10.62 191 LEU A CA 1
ATOM 2902 C C . LEU A 1 191 ? 18.111 21.284 31.526 1.00 12.15 191 LEU A C 1
ATOM 2903 O O . LEU A 1 191 ? 18.216 21.993 30.522 1.00 5.04 191 LEU A O 1
ATOM 2919 N N . GLN A 1 192 ? 17.570 20.072 31.512 1.00 10.55 192 GLN A N 1
ATOM 2920 C CA . GLN A 1 192 ? 17.339 19.316 30.276 1.00 9.34 192 GLN A CA 1
ATOM 2921 C C . GLN A 1 192 ? 15.910 18.751 30.315 1.00 11.47 192 GLN A C 1
ATOM 2922 O O . GLN A 1 192 ? 15.705 17.533 30.369 1.00 10.86 192 GLN A O 1
ATOM 2936 N N . PRO A 1 193 ? 14.909 19.643 30.311 1.00 8.04 193 PRO A N 1
ATO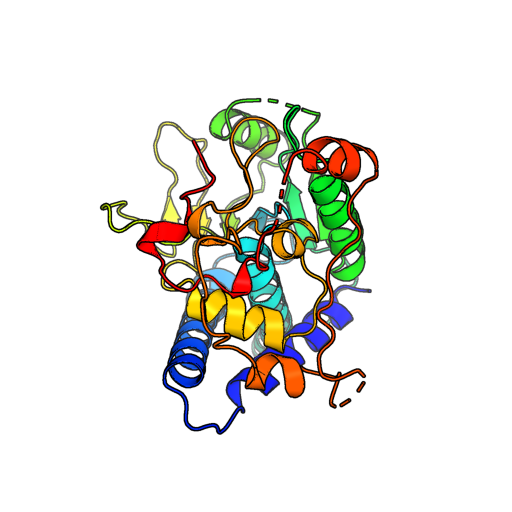M 2937 C CA . PRO A 1 193 ? 13.527 19.196 30.503 1.00 12.43 193 PRO A CA 1
ATOM 2938 C C . PRO A 1 193 ? 12.847 18.681 29.232 1.00 11.09 193 PRO A C 1
ATOM 2939 O O . PRO A 1 193 ? 11.690 18.286 29.327 1.00 10.97 193 PRO A O 1
ATOM 2950 N N . LEU A 1 194 ? 13.533 18.696 28.090 1.00 9.36 194 LEU A N 1
ATOM 2951 C CA . LEU A 1 194 ? 12.989 18.163 26.838 1.00 12.12 194 LEU A CA 1
ATOM 2952 C C . LEU A 1 194 ? 13.422 16.718 26.588 1.00 12.11 194 LEU A C 1
ATOM 2953 O O . LEU A 1 194 ? 13.184 16.159 25.515 1.00 11.19 194 LEU A O 1
ATOM 2969 N N . LEU A 1 195 ? 14.092 16.109 27.557 1.00 14.73 195 LEU A N 1
ATOM 2970 C CA . LEU A 1 195 ? 14.776 14.855 27.287 1.00 14.39 195 LEU A CA 1
ATOM 2971 C C . LEU A 1 195 ? 13.878 13.718 26.782 1.00 15.48 195 LEU A C 1
ATOM 2972 O O . LEU A 1 195 ? 14.349 12.860 26.054 1.00 15.41 195 LEU A O 1
ATOM 2988 N N . HIS A 1 196 ? 12.611 13.699 27.172 1.00 13.85 196 HIS A N 1
ATOM 2989 C CA . HIS A 1 196 ? 11.727 12.585 26.773 1.00 13.29 196 HIS A CA 1
ATOM 2990 C C . HIS A 1 196 ? 10.897 12.878 25.518 1.00 19.99 196 HIS A C 1
ATOM 2991 O O . HIS A 1 196 ? 10.034 12.085 25.132 1.00 17.58 196 HIS A O 1
ATOM 3004 N N . TRP A 1 197 ? 11.162 14.002 24.854 1.00 9.91 197 TRP A N 1
ATOM 3005 C CA . TRP A 1 197 ? 10.453 14.304 23.615 1.00 10.42 197 TRP A CA 1
ATOM 3006 C C . TRP A 1 197 ? 10.963 13.470 22.444 1.00 14.85 197 TRP A C 1
ATOM 3007 O O . TRP A 1 197 ? 12.177 13.338 22.224 1.00 14.64 197 TRP A O 1
ATOM 3028 N N . ASP A 1 198 ? 10.059 12.924 21.650 1.00 10.41 198 ASP A N 1
ATOM 3029 C CA . ASP A 1 198 ? 10.513 12.300 20.416 1.00 14.47 198 ASP A CA 1
ATOM 3030 C C . ASP A 1 198 ? 10.209 13.174 19.216 1.00 10.43 198 ASP A C 1
ATOM 3031 O O . ASP A 1 198 ? 9.599 14.257 19.334 1.00 8.41 198 ASP A O 1
ATOM 3040 N N . LEU A 1 199 ? 10.678 12.727 18.055 1.00 10.66 199 LEU A N 1
ATOM 3041 C CA . LEU A 1 199 ? 10.660 13.570 16.863 1.00 12.44 199 LEU A CA 1
ATOM 3042 C C . LEU A 1 199 ? 9.222 13.924 16.474 1.00 12.58 199 LEU A C 1
ATOM 3043 O O . LEU A 1 199 ? 8.926 15.047 16.071 1.00 8.91 199 LEU A O 1
ATOM 3059 N N . THR A 1 200 ? 8.307 12.978 16.618 1.00 9.51 200 THR A N 1
ATOM 3060 C CA . THR A 1 200 ? 6.919 13.273 16.266 1.00 11.79 200 THR A CA 1
ATOM 3061 C C . THR A 1 200 ? 6.315 14.333 17.201 1.00 11.59 200 THR A C 1
ATOM 3062 O O . THR A 1 200 ? 5.493 15.142 16.766 1.00 9.88 200 THR A O 1
ATOM 3073 N N . ASN A 1 201 ? 6.686 14.303 18.479 1.00 8.12 201 ASN A N 1
ATOM 3074 C CA . ASN A 1 201 ? 6.179 15.297 19.421 1.00 10.50 201 ASN A CA 1
ATOM 3075 C C . ASN A 1 201 ? 6.699 16.678 19.012 1.00 10.19 201 ASN A C 1
ATOM 3076 O O . ASN A 1 201 ? 5.963 17.655 19.057 1.00 8.46 201 ASN A O 1
ATOM 3087 N N . ILE A 1 202 ? 7.959 16.734 18.592 1.00 6.93 202 ILE A N 1
ATOM 3088 C CA . ILE A 1 202 ? 8.579 18.016 18.266 1.00 9.64 202 ILE A CA 1
ATOM 3089 C C . ILE A 1 202 ? 7.815 18.656 17.088 1.00 10.81 202 ILE A C 1
ATOM 3090 O O . ILE A 1 202 ? 7.344 19.791 17.182 1.00 8.66 202 ILE A O 1
ATOM 3106 N N . TRP A 1 203 ? 7.640 17.914 15.995 1.00 8.10 203 TRP A N 1
ATOM 3107 C CA . TRP A 1 203 ? 6.973 18.492 14.834 1.00 11.62 203 TRP A CA 1
ATOM 3108 C C . TRP A 1 203 ? 5.498 18.799 15.118 1.00 12.32 203 TRP A C 1
ATOM 3109 O O . TRP A 1 203 ? 4.970 19.815 14.666 1.00 8.85 203 TRP A O 1
ATOM 3130 N N . SER A 1 204 ? 4.820 17.904 15.826 1.00 8.82 204 SER A N 1
ATOM 3131 C CA . SER A 1 204 ? 3.403 18.115 16.077 1.00 10.84 204 SER A CA 1
ATOM 3132 C C . SER A 1 204 ? 3.208 19.422 16.836 1.00 14.16 204 SER A C 1
ATOM 3133 O O . SER A 1 204 ? 2.344 20.214 16.480 1.00 10.45 204 SER A O 1
ATOM 3141 N N . PHE A 1 205 ? 3.999 19.636 17.888 1.00 8.74 205 PHE A N 1
ATOM 3142 C CA . PHE A 1 205 ? 3.862 20.869 18.668 1.00 9.98 205 PHE A CA 1
ATOM 3143 C C . PHE A 1 205 ? 4.330 22.101 17.880 1.00 10.15 205 PHE A C 1
ATOM 3144 O O . PHE A 1 205 ? 3.661 23.135 17.854 1.00 10.21 205 PHE A O 1
ATOM 3161 N N . LEU A 1 206 ? 5.468 22.000 17.207 1.00 9.89 206 LEU A N 1
ATOM 3162 C CA . LEU A 1 206 ? 6.041 23.188 16.560 1.00 9.20 206 LEU A CA 1
ATOM 3163 C C . LEU A 1 206 ? 5.164 23.635 15.376 1.00 10.61 206 LEU A C 1
ATOM 3164 O O . LEU A 1 206 ? 4.941 24.811 15.187 1.00 10.62 206 LEU A O 1
ATOM 3180 N N . LEU A 1 207 ? 4.602 22.688 14.619 1.00 7.59 207 LEU A N 1
ATOM 3181 C CA . LEU A 1 207 ? 3.702 23.037 13.522 1.00 9.60 207 LEU A CA 1
ATOM 3182 C C . LEU A 1 207 ? 2.388 23.580 14.051 1.00 11.50 207 LEU A C 1
ATOM 3183 O O . LEU A 1 207 ? 1.879 24.577 13.538 1.00 11.48 207 LEU A O 1
ATOM 3199 N N . TYR A 1 208 ? 1.822 22.930 15.071 1.00 10.53 208 TYR A N 1
ATOM 3200 C CA . TYR A 1 208 ? 0.632 23.494 15.718 1.00 12.83 208 TYR A CA 1
ATOM 3201 C C . TYR A 1 208 ? 0.810 24.932 16.222 1.00 16.00 208 TYR A C 1
ATOM 3202 O O . TYR A 1 208 ? -0.152 25.722 16.189 1.00 12.54 208 TYR A O 1
ATOM 3220 N N . SER A 1 209 ? 2.010 25.282 16.686 1.00 10.11 209 SER A N 1
ATOM 3221 C CA . SER A 1 209 ? 2.213 26.604 17.313 1.00 10.98 209 SER A CA 1
ATOM 3222 C C . SER A 1 209 ? 2.032 27.735 16.312 1.00 12.93 209 SER A C 1
ATOM 3223 O O . SER A 1 209 ? 1.764 28.887 16.700 1.00 11.90 209 SER A O 1
ATOM 3231 N N . ASN A 1 210 ? 2.260 27.399 15.044 1.00 14.08 210 ASN A N 1
ATOM 3232 C CA . ASN A 1 210 ? 2.300 28.358 13.937 1.00 15.23 210 ASN A CA 1
ATOM 3233 C C . ASN A 1 210 ? 3.419 29.370 14.073 1.00 13.10 210 ASN A C 1
ATOM 3234 O O . ASN A 1 210 ? 3.466 30.330 13.311 1.00 12.28 210 ASN A O 1
ATOM 3245 N N . GLU A 1 211 ? 4.324 29.154 15.021 1.00 13.85 211 GLU A N 1
ATOM 3246 C CA . GLU A 1 211 ? 5.500 30.038 15.168 1.00 13.42 211 GLU A CA 1
ATOM 3247 C C . GLU A 1 211 ? 6.457 29.862 13.983 1.00 13.53 211 GLU A C 1
ATOM 3248 O O . GLU A 1 211 ? 6.475 28.813 13.345 1.00 11.66 211 GLU A O 1
ATOM 3260 N N . PRO A 1 212 ? 7.251 30.894 13.678 1.00 13.74 212 PRO A N 1
ATOM 3261 C CA . PRO A 1 212 ? 8.159 30.757 12.540 1.00 13.65 212 PRO A CA 1
ATOM 3262 C C . PRO A 1 212 ? 9.252 29.756 12.886 1.00 13.31 212 PRO A C 1
ATOM 3263 O O . PRO A 1 212 ? 9.717 29.739 14.001 1.00 13.57 212 PRO A O 1
ATOM 3274 N N . ILE A 1 213 ? 9.657 28.937 11.942 1.00 13.31 213 ILE A N 1
ATOM 3275 C CA . ILE A 1 213 ? 10.682 27.937 12.212 1.00 17.78 213 ILE A CA 1
ATOM 3276 C C . ILE A 1 213 ? 11.808 28.080 11.187 1.00 13.64 213 ILE A C 1
ATOM 3277 O O . ILE A 1 213 ? 11.601 28.586 10.085 1.00 13.69 213 ILE A O 1
ATOM 3293 N N . CYS A 1 214 ? 12.996 27.641 11.562 1.00 9.16 214 CYS A N 1
ATOM 3294 C CA . CYS A 1 214 ? 14.152 27.875 10.729 1.00 12.69 214 CYS A CA 1
ATOM 3295 C C . CYS A 1 214 ? 13.868 27.371 9.316 1.00 9.32 214 CYS A C 1
ATOM 3296 O O . CYS A 1 214 ? 13.442 26.237 9.133 1.00 10.15 214 CYS A O 1
ATOM 3304 N N . GLY A 1 215 ? 14.129 28.201 8.313 1.00 8.55 215 GLY A N 1
ATOM 3305 C CA . GLY A 1 215 ? 13.786 27.839 6.945 1.00 12.41 215 GLY A CA 1
ATOM 3306 C C . GLY A 1 215 ? 14.555 26.617 6.448 1.00 13.65 215 GLY A C 1
ATOM 3307 O O . GLY A 1 215 ? 14.102 25.960 5.525 1.00 15.69 215 GLY A O 1
ATOM 3311 N N . LEU A 1 216 ? 15.700 26.296 7.050 1.00 8.45 216 LEU A N 1
ATOM 3312 C CA . LEU A 1 216 ? 16.414 25.081 6.645 1.00 11.17 216 LEU A CA 1
ATOM 3313 C C . LEU A 1 216 ? 15.516 23.833 6.702 1.00 13.22 216 LEU A C 1
ATOM 3314 O O . LEU A 1 216 ? 15.662 22.923 5.874 1.00 13.61 216 LEU A O 1
ATOM 3330 N N . TYR A 1 217 ? 14.606 23.759 7.679 1.00 11.08 217 TYR A N 1
ATOM 3331 C CA . TYR A 1 217 ? 13.722 22.582 7.770 1.00 15.28 217 TYR A CA 1
ATOM 3332 C C . TYR A 1 217 ? 12.822 22.474 6.525 1.00 16.02 217 TYR A C 1
ATOM 3333 O O . TYR A 1 217 ? 12.499 21.380 6.059 1.00 14.28 217 TYR A O 1
ATOM 3351 N N . GLY A 1 218 ? 12.412 23.617 5.991 1.00 11.71 218 GLY A N 1
ATOM 3352 C CA . GLY A 1 218 ? 11.640 23.629 4.760 1.00 17.13 218 GLY A CA 1
ATOM 3353 C C . GLY A 1 218 ? 12.399 23.027 3.575 1.00 19.13 218 GLY A C 1
ATOM 3354 O O . GLY A 1 218 ? 11.786 22.568 2.625 1.00 23.04 218 GLY A O 1
ATOM 3358 N N . LYS A 1 219 ? 13.724 23.023 3.633 1.00 17.22 219 LYS A N 1
ATOM 3359 C CA . LYS A 1 219 ? 14.545 22.466 2.547 1.00 14.35 219 LYS A CA 1
ATOM 3360 C C . LYS A 1 219 ? 14.964 20.997 2.753 1.00 21.30 219 LYS A C 1
ATOM 3361 O O . LYS A 1 219 ? 15.773 20.451 1.984 1.00 21.34 219 LYS A O 1
ATOM 3380 N N . GLY A 1 220 ? 14.424 20.347 3.781 1.00 15.47 220 GLY A N 1
ATOM 3381 C CA . GLY A 1 220 ? 14.731 18.932 3.990 1.00 13.53 220 GLY A CA 1
ATOM 3382 C C . GLY A 1 220 ? 15.692 18.620 5.113 1.00 13.30 220 GLY A C 1
ATOM 3383 O O . GLY A 1 220 ? 15.962 17.454 5.378 1.00 15.41 220 GLY A O 1
ATOM 3387 N N . PHE A 1 221 ? 16.227 19.641 5.793 1.00 11.48 221 PHE A N 1
ATOM 3388 C CA . PHE A 1 221 ? 16.999 19.365 6.991 1.00 16.37 221 PHE A CA 1
ATOM 3389 C C . PHE A 1 221 ? 16.088 18.757 8.056 1.00 14.30 221 PHE A C 1
ATOM 3390 O O . PHE A 1 221 ? 14.932 19.172 8.193 1.00 11.23 221 PHE A O 1
ATOM 3407 N N . THR A 1 222 ? 16.607 17.785 8.812 1.00 11.87 222 THR A N 1
ATOM 3408 C CA . THR A 1 222 ? 15.911 17.285 10.004 1.00 17.19 222 THR A CA 1
ATOM 3409 C C . THR A 1 222 ? 16.754 17.516 11.258 1.00 14.27 222 THR A C 1
ATOM 3410 O O . THR A 1 222 ? 16.339 17.252 12.379 1.00 13.03 222 THR A O 1
ATOM 3421 N N . SER A 1 223 ? 17.968 17.966 11.044 1.00 12.61 223 SER A N 1
ATOM 3422 C CA . SER A 1 223 ? 18.901 18.217 12.133 1.00 15.94 223 SER A CA 1
ATOM 3423 C C . SER A 1 223 ? 19.843 19.268 11.580 1.00 18.14 223 SER A C 1
ATOM 3424 O O . SER A 1 223 ? 20.306 19.136 10.441 1.00 15.76 223 SER A O 1
ATOM 3432 N N . ILE A 1 224 ? 20.121 20.317 12.341 1.00 17.95 224 ILE A N 1
ATOM 3433 C CA . ILE A 1 224 ? 20.984 21.375 11.822 1.00 21.22 224 ILE A CA 1
ATOM 3434 C C . ILE A 1 224 ? 22.306 21.409 12.578 1.00 24.54 224 ILE A C 1
ATOM 3435 O O . ILE A 1 224 ? 22.336 21.544 13.803 1.00 25.87 224 ILE A O 1
ATOM 3451 N N . GLY A 1 225 ? 23.390 21.242 11.830 1.00 25.16 225 GLY A N 1
ATOM 3452 C CA . GLY A 1 225 ? 24.730 21.363 12.368 1.00 29.03 225 GLY A CA 1
ATOM 3453 C C . GLY A 1 225 ? 25.351 22.588 11.726 1.00 31.20 225 GLY A C 1
ATOM 3454 O O . GLY A 1 225 ? 24.731 23.656 11.688 1.00 31.91 225 GLY A O 1
ATOM 3458 N N . GLY A 1 226 ? 26.561 22.439 11.214 1.00 27.18 226 GLY A N 1
ATOM 3459 C CA . GLY A 1 226 ? 27.226 23.521 10.517 1.00 28.43 226 GLY A CA 1
ATOM 3460 C C . GLY A 1 226 ? 27.255 23.285 9.022 1.00 33.04 226 GLY A C 1
ATOM 3461 O O . GLY A 1 226 ? 26.826 22.238 8.527 1.00 31.40 226 GLY A O 1
ATOM 3465 N N . ILE A 1 227 ? 27.786 24.261 8.298 1.00 23.09 227 ILE A N 1
ATOM 3466 C CA . ILE A 1 227 ? 27.754 24.252 6.845 1.00 30.85 227 ILE A CA 1
ATOM 3467 C C . ILE A 1 227 ? 28.427 22.989 6.307 1.00 34.03 227 ILE A C 1
ATOM 3468 O O . ILE A 1 227 ? 28.059 22.464 5.257 1.00 29.33 227 ILE A O 1
ATOM 3484 N N . ASN A 1 228 ? 29.408 22.499 7.049 1.00 33.52 228 ASN A N 1
ATOM 3485 C CA . ASN A 1 228 ? 30.229 21.408 6.556 1.00 43.65 228 ASN A CA 1
ATOM 3486 C C . ASN A 1 228 ? 29.838 20.038 7.098 1.00 44.72 228 ASN A C 1
ATOM 3487 O O . ASN A 1 228 ? 30.299 19.026 6.575 1.00 57.23 228 ASN A O 1
ATOM 3498 N N . ASN A 1 229 ? 29.007 19.990 8.139 1.00 38.60 229 ASN A N 1
ATOM 3499 C CA . ASN A 1 229 ? 28.690 18.715 8.773 1.00 43.38 229 ASN A CA 1
ATOM 3500 C C . ASN A 1 229 ? 27.199 18.352 8.777 1.00 40.46 229 ASN A C 1
ATOM 3501 O O . ASN A 1 229 ? 26.779 17.467 9.541 1.00 37.52 229 ASN A O 1
ATOM 3512 N N . SER A 1 230 ? 26.402 19.020 7.938 1.00 31.38 230 SER A N 1
ATOM 3513 C CA . SER A 1 230 ? 24.965 18.718 7.877 1.00 33.13 230 SER A CA 1
ATOM 3514 C C . SER A 1 230 ? 24.325 19.084 6.539 1.00 28.46 230 SER A C 1
ATOM 3515 O O . SER A 1 230 ? 24.639 20.103 5.939 1.00 27.06 230 SER A O 1
ATOM 3523 N N . LEU A 1 231 ? 23.412 18.228 6.088 1.00 23.85 231 LEU A N 1
ATOM 3524 C CA . LEU A 1 231 ? 22.744 18.373 4.797 1.00 26.88 231 LEU A CA 1
ATOM 3525 C C . LEU A 1 231 ? 21.296 18.025 4.961 1.00 20.06 231 LEU A C 1
ATOM 3526 O O . LEU A 1 231 ? 20.908 17.491 5.989 1.00 19.31 231 LEU A O 1
ATOM 3542 N N . PRO A 1 232 ? 20.503 18.252 3.914 1.00 19.54 232 PRO A N 1
ATOM 3543 C CA . PRO A 1 232 ? 19.130 17.749 3.881 1.00 21.44 232 PRO A CA 1
ATOM 3544 C C . PRO A 1 232 ? 19.123 16.240 4.075 1.00 20.84 232 PRO A C 1
ATOM 3545 O O . PRO A 1 232 ? 20.105 15.558 3.753 1.00 16.00 232 PRO A O 1
ATOM 3556 N N . ASN A 1 233 ? 18.046 15.704 4.632 1.00 15.14 233 ASN A N 1
ATOM 3557 C CA . ASN A 1 233 ? 18.066 14.300 5.018 1.00 15.80 233 ASN A CA 1
ATOM 3558 C C . ASN A 1 233 ? 17.923 13.403 3.772 1.00 19.40 233 ASN A C 1
ATOM 3559 O O . ASN A 1 233 ? 16.962 13.545 3.022 1.00 18.80 233 ASN A O 1
ATOM 3570 N N . PRO A 1 234 ? 18.885 12.492 3.543 1.00 26.07 234 PRO A N 1
ATOM 3571 C CA . PRO A 1 234 ? 18.831 11.680 2.305 1.00 19.85 234 PRO A CA 1
ATOM 3572 C C . PRO A 1 234 ? 17.564 10.835 2.221 1.00 24.77 234 PRO A C 1
ATOM 3573 O O . PRO A 1 234 ? 17.144 10.464 1.127 1.00 24.33 234 PRO A O 1
ATOM 3584 N N . HIS A 1 235 ? 16.947 10.555 3.372 1.00 19.79 235 HIS A N 1
ATOM 3585 C CA . HIS A 1 235 ? 15.687 9.831 3.399 1.00 17.31 235 HIS A CA 1
ATOM 3586 C C . HIS A 1 235 ? 14.495 10.694 2.992 1.00 22.03 235 HIS A C 1
ATOM 3587 O O . HIS A 1 235 ? 13.385 10.173 2.845 1.00 20.92 235 HIS A O 1
ATOM 3600 N N . LEU A 1 236 ? 14.721 11.995 2.767 1.00 15.38 236 LEU A N 1
ATOM 3601 C CA . LEU A 1 236 ? 13.660 12.868 2.271 1.00 20.99 236 LEU A CA 1
ATOM 3602 C C . LEU A 1 236 ? 13.843 13.223 0.788 1.00 24.43 236 LEU A 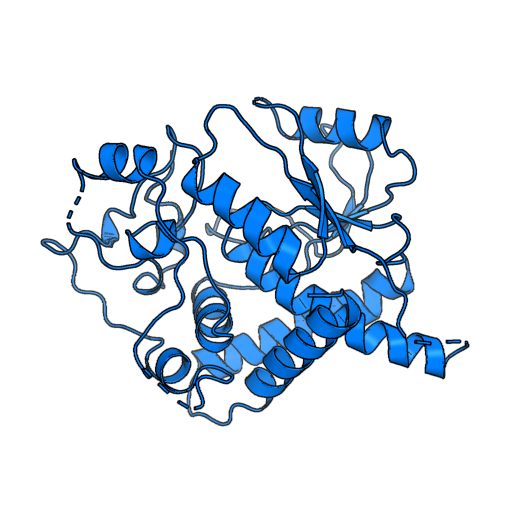C 1
ATOM 3603 O O . LEU A 1 236 ? 13.070 13.998 0.228 1.00 22.22 236 LEU A O 1
ATOM 3619 N N . ARG A 1 237 ? 14.860 12.651 0.154 1.00 25.31 237 ARG A N 1
ATOM 3620 C CA . ARG A 1 237 ? 15.051 12.830 -1.287 1.00 25.97 237 ARG A CA 1
ATOM 3621 C C . ARG A 1 237 ? 13.797 12.332 -2.024 1.00 24.83 237 ARG A C 1
ATOM 3622 O O . ARG A 1 237 ? 13.387 11.193 -1.858 1.00 28.83 237 ARG A O 1
ATOM 3643 N N . LYS A 1 238 ? 13.180 13.190 -2.825 1.00 27.23 238 LYS A N 1
ATOM 3644 C CA . LYS A 1 238 ? 11.847 12.900 -3.352 1.00 31.18 238 LYS A CA 1
ATOM 3645 C C . LYS A 1 238 ? 11.809 11.751 -4.358 1.00 36.30 238 LYS A C 1
ATOM 3646 O O . LYS A 1 238 ? 10.868 10.962 -4.361 1.00 35.38 238 LYS A O 1
ATOM 3665 N N . ASP A 1 239 ? 12.818 11.654 -5.211 1.00 37.91 239 ASP A N 1
ATOM 3666 C CA . ASP A 1 239 ? 12.778 10.654 -6.276 1.00 37.30 239 ASP A CA 1
ATOM 3667 C C . ASP A 1 239 ? 13.039 9.237 -5.761 1.00 45.30 239 ASP A C 1
ATOM 3668 O O . ASP A 1 239 ? 12.995 8.282 -6.530 1.00 48.63 239 ASP A O 1
ATOM 3677 N N . SER A 1 240 ? 13.287 9.096 -4.461 1.00 46.65 240 SER A N 1
ATOM 3678 C CA . SER A 1 240 ? 13.598 7.787 -3.893 1.00 40.64 240 SER A CA 1
ATOM 3679 C C . SER A 1 240 ? 12.906 7.527 -2.548 1.00 37.52 240 SER A C 1
ATOM 3680 O O . SER A 1 240 ? 13.198 6.536 -1.876 1.00 34.10 240 SER A O 1
ATOM 3688 N N . ASN A 1 241 ? 11.995 8.418 -2.161 1.00 34.40 241 ASN A N 1
ATOM 3689 C CA . ASN A 1 241 ? 11.200 8.241 -0.946 1.00 31.78 241 ASN A CA 1
ATOM 3690 C C . ASN A 1 241 ? 9.839 8.911 -1.121 1.00 27.32 241 ASN A C 1
ATOM 3691 O O . ASN A 1 241 ? 9.731 9.909 -1.812 1.00 30.64 241 ASN A O 1
ATOM 3702 N N . ASN A 1 242 ? 8.805 8.361 -0.492 1.00 28.17 242 ASN A N 1
ATOM 3703 C CA . ASN A 1 242 ? 7.471 8.956 -0.559 1.00 29.04 242 ASN A CA 1
ATOM 3704 C C . ASN A 1 242 ? 6.781 8.915 0.807 1.00 39.10 242 ASN A C 1
ATOM 3705 O O . ASN A 1 242 ? 5.787 8.210 0.991 1.00 37.73 242 ASN A O 1
ATOM 3716 N N . PRO A 1 243 ? 7.301 9.683 1.776 1.00 32.53 243 PRO A N 1
ATOM 3717 C CA . PRO A 1 243 ? 6.710 9.612 3.118 1.00 25.00 243 PRO A CA 1
ATOM 3718 C C . PRO A 1 243 ? 5.350 10.301 3.208 1.00 23.98 243 PRO A C 1
ATOM 3719 O O . PRO A 1 243 ? 5.092 11.299 2.536 1.00 24.81 243 PRO A O 1
ATOM 3730 N N . ALA A 1 244 ? 4.480 9.761 4.047 1.00 29.16 244 ALA A N 1
ATOM 3731 C CA . ALA A 1 244 ? 3.187 10.382 4.309 1.00 25.82 244 ALA A CA 1
ATOM 3732 C C . ALA A 1 244 ? 3.357 11.589 5.235 1.00 21.67 244 ALA A C 1
ATOM 3733 O O . ALA A 1 244 ? 4.288 11.635 6.036 1.00 24.42 244 ALA A O 1
ATOM 3740 N N . LEU A 1 245 ? 2.455 12.553 5.138 1.00 18.06 245 LEU A N 1
ATOM 3741 C CA . LEU A 1 245 ? 2.424 13.641 6.112 1.00 26.57 245 LEU A CA 1
ATOM 3742 C C . LEU A 1 245 ? 1.610 13.195 7.311 1.00 29.30 245 LEU A C 1
ATOM 3743 O O . LEU A 1 245 ? 0.469 12.739 7.168 1.00 27.45 245 LEU A O 1
ATOM 3759 N N . HIS A 1 246 ? 2.197 13.308 8.496 1.00 18.06 246 HIS A N 1
ATOM 3760 C CA . HIS A 1 246 ? 1.515 12.861 9.708 1.00 19.44 246 HIS A CA 1
ATOM 3761 C C . HIS A 1 246 ? 0.957 14.001 10.534 1.00 16.51 246 HIS A C 1
ATOM 3762 O O . HIS A 1 246 ? 0.354 13.752 11.582 1.00 20.27 246 HIS A O 1
ATOM 3775 N N . PHE A 1 247 ? 1.163 15.233 10.080 1.00 16.29 247 PHE A N 1
ATOM 3776 C CA . PHE A 1 247 ? 0.834 16.412 10.899 1.00 13.07 247 PHE A CA 1
ATOM 3777 C C . PHE A 1 247 ? -0.153 17.329 10.204 1.00 20.17 247 PHE A C 1
ATOM 3778 O O . PHE A 1 247 ? -0.276 18.513 10.530 1.00 12.27 247 PHE A O 1
ATOM 3795 N N . GLU A 1 248 ? -0.900 16.773 9.260 1.00 17.56 248 GLU A N 1
ATOM 3796 C CA . GLU A 1 248 ? -1.860 17.588 8.527 1.00 18.58 248 GLU A CA 1
ATOM 3797 C C . GLU A 1 248 ? -2.855 18.332 9.459 1.00 15.27 248 GLU A C 1
ATOM 3798 O O . GLU A 1 248 ? -3.157 19.493 9.217 1.00 25.89 248 GLU A O 1
ATOM 3810 N N . TRP A 1 249 ? -3.373 17.674 10.500 1.00 20.60 249 TRP A N 1
ATOM 3811 C CA . TRP A 1 249 ? -4.375 18.308 11.385 1.00 21.77 249 TRP A CA 1
ATOM 3812 C C . TRP A 1 249 ? -3.758 19.511 12.106 1.00 25.48 249 TRP A C 1
ATOM 3813 O O . TRP A 1 249 ? -4.344 20.598 12.169 1.00 19.19 249 TRP A O 1
ATOM 3834 N N . GLU A 1 250 ? -2.553 19.313 12.628 1.00 20.19 250 GLU A N 1
ATOM 3835 C CA . GLU A 1 250 ? -1.860 20.368 13.362 1.00 19.60 250 GLU A CA 1
ATOM 3836 C C . GLU A 1 250 ? -1.607 21.551 12.454 1.00 18.01 250 GLU A C 1
ATOM 3837 O O . GLU A 1 250 ? -1.732 22.696 12.873 1.00 19.16 250 GLU A O 1
ATOM 3849 N N . ILE A 1 251 ? -1.236 21.274 11.203 1.00 18.81 251 ILE A N 1
ATOM 3850 C CA . ILE A 1 251 ? -0.959 22.331 10.249 1.00 18.14 251 ILE A CA 1
ATOM 3851 C C . ILE A 1 251 ? -2.253 23.098 9.953 1.00 22.77 251 ILE A C 1
ATOM 3852 O O . ILE A 1 251 ? -2.290 24.317 10.037 1.00 19.25 251 ILE A O 1
ATOM 3868 N N . ILE A 1 252 ? -3.320 22.374 9.617 1.00 28.78 252 ILE A N 1
ATOM 3869 C CA . ILE A 1 252 ? -4.558 23.013 9.174 1.00 26.41 252 ILE A CA 1
ATOM 3870 C C . ILE A 1 252 ? -5.189 23.808 10.293 1.00 25.54 252 ILE A C 1
ATOM 3871 O O . ILE A 1 252 ? -5.782 24.849 10.061 1.00 30.70 252 ILE A O 1
ATOM 3887 N N . HIS A 1 253 ? -5.067 23.310 11.513 1.00 26.73 253 HIS A N 1
ATOM 3888 C CA . HIS A 1 253 ? -5.748 23.921 12.645 1.00 25.12 253 HIS A CA 1
ATOM 3889 C C . HIS A 1 253 ? -4.783 24.658 13.563 1.00 23.12 253 HIS A C 1
ATOM 3890 O O . HIS A 1 253 ? -5.099 24.868 14.730 1.00 21.64 253 HIS A O 1
ATOM 3903 N N . ALA A 1 254 ? -3.611 25.022 13.037 1.00 20.12 254 ALA A N 1
ATOM 3904 C CA . ALA A 1 254 ? -2.572 25.687 13.822 1.00 15.07 254 ALA A CA 1
ATOM 3905 C C . ALA A 1 254 ? -3.097 26.900 14.599 1.00 22.29 254 ALA A C 1
ATOM 3906 O O . ALA A 1 254 ? -3.931 27.650 14.122 1.00 18.92 254 ALA A O 1
ATOM 3913 N N . PHE A 1 255 ? -2.550 27.108 15.787 1.00 21.50 255 PHE A N 1
ATOM 3914 C CA . PHE A 1 255 ? -2.919 28.237 16.635 1.00 20.88 255 PHE A CA 1
ATOM 3915 C C . PHE A 1 255 ? -2.989 29.576 15.904 1.00 25.63 255 PHE A C 1
ATOM 3916 O O . PHE A 1 255 ? -2.008 30.018 15.298 1.00 19.46 255 PHE A O 1
ATOM 3933 N N . GLY A 1 256 ? -4.140 30.247 16.003 1.00 30.38 256 GLY A N 1
ATOM 3934 C CA . GLY A 1 256 ? -4.290 31.597 15.471 1.00 27.78 256 GLY A CA 1
ATOM 3935 C C . GLY A 1 256 ? -4.411 31.689 13.948 1.00 36.26 256 GLY A C 1
ATOM 3936 O O . GLY A 1 256 ? -4.749 32.736 13.386 1.00 31.19 256 GLY A O 1
ATOM 3940 N N . LYS A 1 257 ? -4.115 30.590 13.272 1.00 29.73 257 LYS A N 1
ATOM 3941 C CA . LYS A 1 257 ? -4.353 30.480 11.844 1.00 39.54 257 LYS A CA 1
ATOM 3942 C C . LYS A 1 257 ? -5.871 30.422 11.765 1.00 45.56 257 LYS A C 1
ATOM 3943 O O . LYS A 1 257 ? -6.509 31.057 10.927 1.00 43.02 257 LYS A O 1
ATOM 3962 N N . ASP A 1 258 ? -6.418 29.674 12.718 1.00 50.09 258 ASP A N 1
ATOM 3963 C CA . ASP A 1 258 ? -7.844 29.450 12.890 1.00 54.38 258 ASP A CA 1
ATOM 3964 C C . ASP A 1 258 ? -7.960 28.210 13.768 1.00 62.41 258 ASP A C 1
ATOM 3965 O O . ASP A 1 258 ? -7.042 27.379 13.798 1.00 53.52 258 ASP A O 1
ATOM 3974 N N . ARG A 1 263 ? -3.808 31.304 5.485 1.00 44.27 263 ARG A N 1
ATOM 3975 C CA . ARG A 1 263 ? -3.927 30.173 4.572 1.00 50.31 263 ARG A CA 1
ATOM 3976 C C . ARG A 1 263 ? -3.610 28.870 5.306 1.00 46.20 263 ARG A C 1
ATOM 3977 O O . ARG A 1 263 ? -2.492 28.662 5.775 1.00 40.64 263 ARG A O 1
ATOM 3997 N N . SER A 1 264 ? -4.605 27.994 5.392 1.00 40.69 264 SER A N 1
ATOM 3998 C CA . SER A 1 264 ? -4.542 26.849 6.291 1.00 42.83 264 SER A CA 1
ATOM 3999 C C . SER A 1 264 ? -3.305 25.977 6.119 1.00 39.50 264 SER A C 1
ATOM 4000 O O . SER A 1 264 ? -2.772 25.470 7.102 1.00 41.41 264 SER A O 1
ATOM 4008 N N . SER A 1 265 ? -2.857 25.777 4.884 1.00 32.45 265 SER A N 1
ATOM 4009 C CA . SER A 1 265 ? -1.776 24.827 4.626 1.00 24.44 265 SER A CA 1
ATOM 4010 C C . SER A 1 265 ? -0.390 25.482 4.561 1.00 32.06 265 SER A C 1
ATOM 4011 O O . SER A 1 265 ? 0.590 24.824 4.204 1.00 35.77 265 SER A O 1
ATOM 4019 N N . ALA A 1 266 ? -0.294 26.767 4.878 1.00 28.63 266 ALA A N 1
ATOM 4020 C CA . ALA A 1 266 ? 1.005 27.424 4.850 1.00 33.34 266 ALA A CA 1
ATOM 4021 C C . ALA A 1 266 ? 1.782 27.103 6.122 1.00 23.29 266 ALA A C 1
ATOM 4022 O O . ALA A 1 266 ? 1.209 26.957 7.204 1.00 24.74 266 ALA A O 1
ATOM 4029 N N . ILE A 1 267 ? 3.087 26.976 5.987 1.00 26.20 267 ILE A N 1
ATOM 4030 C CA . ILE A 1 267 ? 3.928 26.692 7.137 1.00 22.16 267 ILE A CA 1
ATOM 4031 C C . ILE A 1 267 ? 4.887 27.853 7.243 1.00 18.51 267 ILE A C 1
ATOM 4032 O O . ILE A 1 267 ? 5.485 28.272 6.264 1.00 18.33 267 ILE A O 1
ATOM 4048 N N . ASN A 1 268 ? 4.939 28.416 8.437 1.00 18.96 268 ASN A N 1
ATOM 4049 C CA . ASN A 1 268 ? 5.689 29.607 8.723 1.00 20.89 268 ASN A CA 1
ATOM 4050 C C . ASN A 1 268 ? 7.209 29.394 8.745 1.00 22.07 268 ASN A C 1
ATOM 4051 O O . ASN A 1 268 ? 7.806 29.399 9.806 1.00 27.03 268 ASN A O 1
ATOM 4062 N N . THR A 1 269 ? 7.841 29.222 7.583 1.00 17.14 269 THR A N 1
ATOM 4063 C CA . THR A 1 269 ? 9.295 29.050 7.536 1.00 15.45 269 THR A CA 1
ATOM 4064 C C . THR A 1 269 ? 10.037 30.373 7.354 1.00 19.05 269 THR A C 1
ATOM 4065 O O . THR A 1 269 ? 9.596 31.227 6.604 1.00 20.19 269 THR A O 1
ATOM 4076 N N . SER A 1 270 ? 11.179 30.516 8.020 1.00 12.65 270 SER A N 1
ATOM 4077 C CA . SER A 1 270 ? 11.985 31.734 7.921 1.00 12.45 270 SER A CA 1
ATOM 4078 C C . SER A 1 270 ? 12.721 31.765 6.584 1.00 10.42 270 SER A C 1
ATOM 4079 O O . SER A 1 270 ? 12.935 30.728 5.967 1.00 12.54 270 SER A O 1
ATOM 4087 N N . PRO A 1 271 ? 13.135 32.961 6.152 1.00 17.46 271 PRO A N 1
ATOM 4088 C CA . PRO A 1 271 ? 13.798 33.140 4.845 1.00 17.19 271 PRO A CA 1
ATOM 4089 C C . PRO A 1 271 ? 15.195 32.502 4.759 1.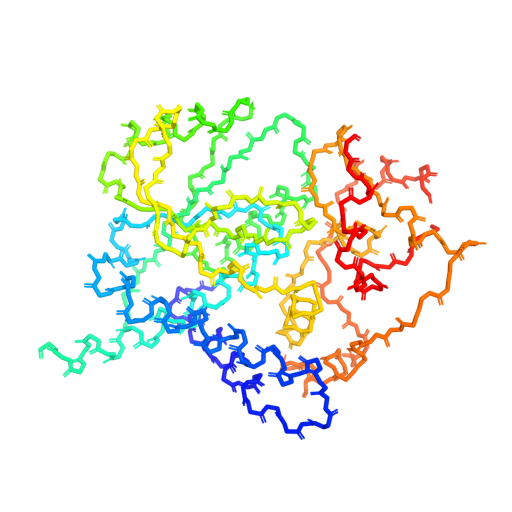00 15.56 271 PRO A C 1
ATOM 4090 O O . PRO A 1 271 ? 15.973 32.586 5.696 1.00 16.82 271 PRO A O 1
ATOM 4101 N N . ILE A 1 272 ? 15.502 31.872 3.634 1.00 15.43 272 ILE A N 1
ATOM 4102 C CA . ILE A 1 272 ? 16.831 31.325 3.377 1.00 16.24 272 ILE A CA 1
ATOM 4103 C C . ILE A 1 272 ? 17.756 32.431 2.896 1.00 20.69 272 ILE A C 1
ATOM 4104 O O . ILE A 1 272 ? 17.401 33.187 2.003 1.00 22.37 272 ILE A O 1
ATOM 4120 N N . SER A 1 273 ? 18.942 32.522 3.471 1.00 14.06 273 SER A N 1
ATOM 4121 C CA . SER A 1 273 ? 19.868 33.590 3.096 1.00 21.96 273 SER A CA 1
ATOM 4122 C C . SER A 1 273 ? 20.341 33.300 1.670 1.00 26.97 273 SER A C 1
ATOM 4123 O O . SER A 1 273 ? 20.384 32.129 1.261 1.00 20.39 273 SER A O 1
ATOM 4131 N N . VAL A 1 274 ? 20.681 34.337 0.904 1.00 25.94 274 VAL A N 1
ATOM 4132 C CA . VAL A 1 274 ? 21.082 34.095 -0.485 1.00 21.37 274 VAL A CA 1
ATOM 4133 C C . VAL A 1 274 ? 22.275 33.157 -0.499 1.00 26.22 274 VAL A C 1
ATOM 4134 O O . VAL A 1 274 ? 22.277 32.186 -1.257 1.00 28.48 274 VAL A O 1
ATOM 4147 N N . VAL A 1 275 ? 23.259 33.388 0.367 1.00 20.90 275 VAL A N 1
ATOM 4148 C CA . VAL A 1 275 ? 24.415 32.490 0.380 1.00 23.89 275 VAL A CA 1
ATOM 4149 C C . VAL A 1 275 ? 23.969 31.032 0.543 1.00 27.40 275 VAL A C 1
ATOM 4150 O O . VAL A 1 275 ? 24.476 30.132 -0.134 1.00 22.20 275 VAL A O 1
ATOM 4163 N N . ASP A 1 276 ? 23.000 30.778 1.421 1.00 23.50 276 ASP A N 1
ATOM 4164 C CA . ASP A 1 276 ? 22.566 29.393 1.608 1.00 24.01 276 ASP A CA 1
ATOM 4165 C C . ASP A 1 276 ? 21.803 28.874 0.401 1.00 25.97 276 ASP A C 1
ATOM 4166 O O . ASP A 1 276 ? 21.846 27.679 0.093 1.00 20.86 276 ASP A O 1
ATOM 4175 N N . LYS A 1 277 ? 21.090 29.764 -0.275 1.00 22.94 277 LYS A N 1
ATOM 4176 C CA . LYS A 1 277 ? 20.378 29.386 -1.490 1.00 32.45 277 LYS A CA 1
ATOM 4177 C C . LYS A 1 277 ? 21.363 28.886 -2.567 1.00 28.21 277 LYS A C 1
ATOM 4178 O O . LYS A 1 277 ? 21.060 27.941 -3.305 1.00 27.66 277 LYS A O 1
ATOM 4197 N N . GLU A 1 278 ? 22.535 29.516 -2.642 1.00 27.40 278 GLU A N 1
ATOM 4198 C CA . GLU A 1 278 ? 23.586 29.094 -3.579 1.00 32.88 278 GLU A CA 1
ATOM 4199 C C . GLU A 1 278 ? 24.056 27.710 -3.184 1.00 38.93 278 GLU A C 1
ATOM 4200 O O . GLU A 1 278 ? 24.090 26.783 -3.994 1.00 34.48 278 GLU A O 1
ATOM 4212 N N . ARG A 1 279 ? 24.395 27.596 -1.907 1.00 30.82 279 ARG A N 1
ATOM 4213 C CA . ARG A 1 279 ? 24.937 26.385 -1.315 1.00 33.70 279 ARG A CA 1
ATOM 4214 C C . ARG A 1 279 ? 23.988 25.205 -1.502 1.00 33.52 279 ARG A C 1
ATOM 4215 O O . ARG A 1 279 ? 24.424 24.058 -1.632 1.00 37.49 279 ARG A O 1
ATOM 4236 N N . PHE A 1 280 ? 22.692 25.489 -1.560 1.00 27.20 280 PHE A N 1
ATOM 4237 C CA . PHE A 1 280 ? 21.685 24.440 -1.693 1.00 29.01 280 PHE A CA 1
ATOM 4238 C C . PHE A 1 280 ? 21.202 24.238 -3.127 1.00 33.98 280 PHE A C 1
ATOM 4239 O O . PHE A 1 280 ? 20.335 23.394 -3.364 1.00 35.62 280 PHE A O 1
ATOM 4256 N N . SER A 1 281 ? 21.719 25.010 -4.083 1.00 25.83 281 SER A N 1
ATOM 4257 C CA . SER A 1 281 ? 21.272 24.841 -5.464 1.00 32.04 281 SER A CA 1
ATOM 4258 C C . SER A 1 281 ? 21.609 23.435 -5.958 1.00 39.06 281 SER A C 1
ATOM 4259 O O . SER A 1 281 ? 20.823 22.828 -6.673 1.00 36.55 281 SER A O 1
ATOM 4267 N N . LYS A 1 282 ? 22.768 22.921 -5.555 1.00 37.22 282 LYS A N 1
ATOM 4268 C CA . LYS A 1 282 ? 23.192 21.563 -5.915 1.00 46.48 282 LYS A CA 1
ATOM 4269 C C . LYS A 1 282 ? 22.190 20.489 -5.472 1.00 46.40 282 LYS A C 1
ATOM 4270 O O . LYS A 1 282 ? 22.066 19.444 -6.112 1.00 50.76 282 LYS A O 1
ATOM 4289 N N . TYR A 1 283 ? 21.490 20.731 -4.371 1.00 38.45 283 TYR A N 1
ATOM 4290 C CA . TYR A 1 283 ? 20.427 19.827 -3.956 1.00 45.67 283 TYR A CA 1
ATOM 4291 C C . TYR A 1 283 ? 19.268 19.910 -4.935 1.00 47.60 283 TYR A C 1
ATOM 4292 O O . TYR A 1 283 ? 18.243 19.261 -4.741 1.00 48.30 283 TYR A O 1
ATOM 4310 N N . ASN A 1 286 ? 14.914 18.891 -4.404 1.00 41.50 286 ASN A N 1
ATOM 4311 C CA . ASN A 1 286 ? 14.612 17.466 -4.482 1.00 42.16 286 ASN A CA 1
ATOM 4312 C C . ASN A 1 286 ? 14.354 16.819 -3.116 1.00 34.42 286 ASN A C 1
ATOM 4313 O O . ASN A 1 286 ? 14.508 15.603 -2.976 1.00 27.64 286 ASN A O 1
ATOM 4323 N N . TYR A 1 287 ? 13.979 17.620 -2.112 1.00 35.70 287 TYR A N 1
ATOM 4324 C CA . TYR A 1 287 ? 13.749 17.093 -0.758 1.00 28.48 287 TYR A CA 1
ATOM 4325 C C . TYR A 1 287 ? 12.419 17.521 -0.145 1.00 29.10 287 TYR A C 1
ATOM 4326 O O . TYR A 1 287 ? 12.045 18.690 -0.204 1.00 29.16 287 TYR A O 1
ATOM 4344 N N . TYR A 1 288 ? 11.710 16.559 0.440 1.00 22.39 288 TYR A N 1
ATOM 4345 C CA . TYR A 1 288 ? 10.577 16.850 1.299 1.00 23.43 288 TYR A CA 1
ATOM 4346 C C . TYR A 1 288 ? 11.047 17.628 2.534 1.00 15.52 288 TYR A C 1
ATOM 4347 O O . TYR A 1 288 ? 12.158 17.450 2.997 1.00 20.35 288 TYR A O 1
ATOM 4365 N N . PRO A 1 289 ? 10.185 18.489 3.060 1.00 14.25 289 PRO A N 1
ATOM 4366 C CA . PRO A 1 289 ? 10.480 19.215 4.304 1.00 16.97 289 PRO A CA 1
ATOM 4367 C C . PRO A 1 289 ? 10.770 18.252 5.449 1.00 14.88 289 PRO A C 1
ATOM 4368 O O . PRO A 1 289 ? 10.303 17.116 5.434 1.00 12.99 289 PRO A O 1
ATOM 4379 N N . GLY A 1 290 ? 11.522 18.721 6.441 1.00 13.60 290 GLY A N 1
ATOM 4380 C CA . GLY A 1 290 ? 11.934 17.889 7.560 1.00 13.73 290 GLY A CA 1
ATOM 4381 C C . GLY A 1 290 ? 10.782 17.209 8.279 1.00 12.00 290 GLY A C 1
ATOM 4382 O O . GLY A 1 290 ? 10.943 16.115 8.809 1.00 13.48 290 GLY A O 1
ATOM 4386 N N . TRP A 1 291 ? 9.628 17.864 8.325 1.00 11.61 291 TRP A N 1
ATOM 4387 C CA . TRP A 1 291 ? 8.499 17.352 9.096 1.00 14.69 291 TRP A CA 1
ATOM 4388 C C . TRP A 1 291 ? 7.837 16.148 8.403 1.00 16.05 291 TRP A C 1
ATOM 4389 O O . TRP A 1 291 ? 6.850 15.592 8.890 1.00 14.14 291 TRP A O 1
ATOM 4410 N N . TYR A 1 292 ? 8.409 15.739 7.280 1.00 14.63 292 TYR A N 1
ATOM 4411 C CA . TYR A 1 292 ? 8.052 14.454 6.659 1.00 17.11 292 TYR A CA 1
ATOM 4412 C C . TYR A 1 292 ? 8.879 13.305 7.223 1.00 20.95 292 TYR A C 1
ATOM 4413 O O . TYR A 1 292 ? 8.646 12.141 6.872 1.00 20.01 292 TYR A O 1
ATOM 4431 N N . LEU A 1 293 ? 9.855 13.610 8.077 1.00 8.90 293 LEU A N 1
ATOM 4432 C CA . LEU A 1 293 ? 10.544 12.545 8.789 1.00 14.89 293 LEU A CA 1
ATOM 4433 C C . LEU A 1 293 ? 9.997 12.364 10.218 1.00 21.38 293 LEU A C 1
ATOM 4434 O O . LEU A 1 293 ? 9.927 13.319 10.999 1.00 16.76 293 LEU A O 1
ATOM 4450 N N . VAL A 1 294 ? 9.587 11.139 10.557 1.00 12.10 294 VAL A N 1
ATOM 4451 C CA . VAL A 1 294 ? 9.131 10.850 11.926 1.00 11.89 294 VAL A CA 1
ATOM 4452 C C . VAL A 1 294 ? 9.949 9.761 12.592 1.00 18.34 294 VAL A C 1
ATOM 4453 O O . VAL A 1 294 ? 9.785 9.501 13.776 1.00 17.10 294 VAL A O 1
ATOM 4466 N N . ASP A 1 295 ? 10.835 9.134 11.824 1.00 20.36 295 ASP A N 1
ATOM 4467 C CA . ASP A 1 295 ? 11.589 7.986 12.315 1.00 18.50 295 ASP A CA 1
ATOM 4468 C C . ASP A 1 295 ? 12.792 8.520 13.049 1.00 19.60 295 ASP A C 1
ATOM 4469 O O . ASP A 1 295 ? 13.736 9.027 12.428 1.00 18.30 295 ASP A O 1
ATOM 4478 N N . ASP A 1 296 ? 12.757 8.453 14.379 1.00 16.29 296 ASP A N 1
ATOM 4479 C CA . ASP A 1 296 ? 13.802 9.087 15.189 1.00 19.10 296 ASP A CA 1
ATOM 4480 C C . ASP A 1 296 ? 15.171 8.526 14.850 1.00 17.13 296 ASP A C 1
ATOM 4481 O O . ASP A 1 296 ? 16.176 9.194 15.043 1.00 19.01 296 ASP A O 1
ATOM 4490 N N . THR A 1 297 ? 15.215 7.278 14.383 1.00 24.17 297 THR A N 1
ATOM 4491 C CA . THR A 1 297 ? 16.505 6.631 14.150 1.00 19.19 297 THR A CA 1
ATOM 4492 C C . THR A 1 297 ? 17.228 7.354 13.020 1.00 20.19 297 THR A C 1
ATOM 4493 O O . THR A 1 297 ? 18.451 7.309 12.915 1.00 22.33 297 THR A O 1
ATOM 4504 N N . LEU A 1 298 ? 16.461 8.027 12.173 1.00 14.98 298 LEU A N 1
ATOM 4505 C CA . LEU A 1 298 ? 17.005 8.599 10.952 1.00 15.51 298 LEU A CA 1
ATOM 4506 C C . LEU A 1 298 ? 17.212 10.120 11.039 1.00 20.36 298 LEU A C 1
ATOM 4507 O O . LEU A 1 298 ? 17.600 10.747 10.055 1.00 18.90 298 LEU A O 1
ATOM 4523 N N . GLU A 1 299 ? 16.971 10.684 12.218 1.00 15.87 299 GLU A N 1
ATOM 4524 C CA . GLU A 1 299 ? 16.959 12.136 12.407 1.00 17.63 299 GLU A CA 1
ATOM 4525 C C . GLU A 1 299 ? 18.291 12.784 12.048 1.00 22.10 299 GLU A C 1
ATOM 4526 O O . GLU A 1 299 ? 18.339 13.877 11.474 1.00 18.17 299 GLU A O 1
ATOM 4538 N N . ARG A 1 300 ? 19.387 12.122 12.382 1.00 17.41 300 ARG A N 1
ATOM 4539 C CA . ARG A 1 300 ? 20.686 12.725 12.155 1.00 22.14 300 ARG A CA 1
ATOM 4540 C C . ARG A 1 300 ? 21.347 12.193 10.874 1.00 26.32 300 ARG A C 1
ATOM 4541 O O . ARG A 1 300 ? 22.548 12.318 10.710 1.00 24.26 300 ARG A O 1
ATOM 4562 N N . ALA A 1 301 ? 20.554 11.629 9.969 1.00 20.52 301 ALA A N 1
ATOM 4563 C CA . ALA A 1 301 ? 21.115 10.967 8.785 1.00 25.37 301 ALA A CA 1
ATOM 4564 C C . ALA A 1 301 ? 21.818 11.941 7.839 1.00 28.83 301 ALA A C 1
ATOM 4565 O O . ALA A 1 301 ? 22.738 11.550 7.116 1.00 31.23 301 ALA A O 1
ATOM 4572 N N . GLY A 1 302 ? 21.402 13.201 7.844 1.00 27.14 302 GLY A N 1
ATOM 4573 C CA . GLY A 1 302 ? 22.104 14.223 7.080 1.00 27.15 302 GLY A CA 1
ATOM 4574 C C . GLY A 1 302 ? 23.347 14.811 7.759 1.00 32.60 302 GLY A C 1
ATOM 4575 O O . GLY A 1 302 ? 23.978 15.720 7.209 1.00 28.11 302 GLY A O 1
ATOM 4579 N N . ARG A 1 303 ? 23.700 14.295 8.937 1.00 29.69 303 ARG A N 1
ATOM 4580 C CA . ARG A 1 303 ? 24.868 14.758 9.690 1.00 30.80 303 ARG A CA 1
ATOM 4581 C C . ARG A 1 303 ? 26.128 13.872 9.522 1.00 41.45 303 ARG A C 1
ATOM 4582 O O . ARG A 1 303 ? 26.064 12.780 8.959 1.00 36.50 303 ARG A O 1
ATOM 4603 N N . ILE A 1 304 ? 27.255 14.361 10.044 1.00 51.93 304 ILE A N 1
ATOM 4604 C CA . ILE A 1 304 ? 28.547 13.651 10.048 1.00 49.12 304 ILE A CA 1
ATOM 4605 C C . ILE A 1 304 ? 29.244 13.804 8.709 1.00 48.32 304 ILE A C 1
ATOM 4606 O O . ILE A 1 304 ? 28.698 14.410 7.790 1.00 54.02 304 ILE A O 1
#

Radius of gyration: 18.4 Å; Cα contacts (8 Å, |Δi|>4): 500; chains: 1; bounding box: 45×40×54 Å

Secondary structure (DSSP, 8-state):
--HHHHHHHHHHHHHHHHT---S-HHHHHHHHHHHHHHHIIIIIITTTS-SSSSSEEEE--S-HHHHHHHHHHHHHHHHHHHHHHHH------EEEEE---TT--HHHHHHHHHHHHHTTEEEEE-----HHHHHHHHHHH-TT--EEE------SSS-----SEEE--TTS-S-EEE-TTTT--HHHHHHHHHHH---B-HHHHTT-SS---TTTB-S-GGGBGGG--PPPS-HHHHHT-TTT--TT---BPPPPHHHHHHTTT--B--GGG---GGGTTTTB-

GO terms:
  GO:0005737 cytoplasm (C, IDA)
  GO:0003919 FMN adenylyltransferase activity (F, IDA)
  GO:0006747 FAD biosynthetic process (P, IDA)
  GO:0006747 FAD biosynthetic process (P, IMP)

Organism: Saccharomyces cerevisiae (strain ATCC 204508 / S288c) (NCBI:txid559292)

Foldseek 3Di:
DWQLVLLVLLLVLLVVLLPDDDPDPLSVVLNVLLVQLLCCCQPPNCVVDPQADQLEAEEDQQALLSVLVLSSNSPSVNVNVVVCVVVVPDGAAGHYEYEAAPQAAPLRVVSVVVVCVVNRHPYDYDDHDDVLVVVVVVCVVVVSHAEYEDSDEDLAPDDDPDDQWAFDDPSHDTHIYHHSSHPDALSSSLLSVLLQLDEGRQQLQVQALDDDGNPFFDHQPQFQAVVHDFDQPNLVSQQCRPPVCVSNDRRYGDRDVVVVVSCPPDRGHGNSSDRPSNRRCRRGD

Nearest PDB structures (foldseek):
  2wsi-assembly1_A  TM=1.004E+00  e=9.300E-59  Saccharomyces cerevisiae
  3g6k-assembly1_A  TM=9.333E-01  e=1.210E-37  Nakaseomyces glabratus
  3g6k-assembly6_F  TM=9.289E-01  e=3.096E-37  Nakaseomyces glabratus
  3g5a-assembly1_A  TM=9.226E-01  e=2.309E-37  Nakaseomyces glabratus
  3g6k-assembly5_E  TM=9.230E-01  e=4.404E-37  Nakaseomyces glabratus

CATH classification: 3.40.50.620

B-factor: mean 23.87, std 12.99, range [1.95, 76.32]

Sequence (285 aa):
MQLSKAAEMCYEITNSYLHIDQKSQIIASTQEAIRLTRKYLLSEIFVRWSPLNGEISFSYNGGKDCQVLLLLYLSCLWEYFFIKAQNSFPMQRLPTVFIDQEETFPTLENFVLETSERYCLSLYESQRVNMADAFRDFIKIYPETEAIVIGIRHTDPFGEALKPIQRTDSNWPDFMRLQPLLHWDLTNIWSFLLYSNEPICGLYGKGFTSIGGINNSLPNPHLRKDSNNPALHFEWEIIHAFGKDRSSAINTSPISVVDKERFSKYNYYPGWYLVDDTLERAGRI

InterPro domains:
  IPR002500 Phosphoadenosine phosphosulphate reductase domain [PF01507] (56-231)
  IPR014729 Rossmann-like alpha/beta/alpha sandwich fold [G3DSA:3.40.50.620] (1-306)

Solvent-accessible surface area: 13642 Å² total; per-residue (Å²): 81,94,2,28,126,0,0,47,30,0,67,75,1,0,56,34,0,44,136,17,141,82,200,37,170,42,6,55,46,0,20,121,9,0,123,68,1,19,125,22,0,27,55,85,0,10,120,141,14,21,1,25,103,14,49,2,3,2,21,4,76,0,10,8,27,8,1,0,0,0,0,0,2,0,0,0,0,50,60,33,57,99,68,111,57,150,110,126,67,51,160,58,144,1,30,3,1,5,18,7,63,123,75,14,1,29,1,12,39,72,4,0,94,124,2,9,136,81,0,15,7,37,49,40,63,15,161,175,158,85,94,14,65,12,11,104,84,8,28,167,97,84,99,98,10,88,0,1,0,40,10,62,7,74,24,57,117,146,84,64,88,36,116,29,36,27,122,18,91,122,104,76,12,108,4,14,36,0,2,1,0,2,102,5,53,0,25,4,0,0,0,0,1,10,14,2,47,8,25,2,0,2,0,4,22,101,0,0,2,12,28,18,9,44,108,58,2,88,4,0,49,71,1,85,95,117,62,40,134,41,64,55,87,0,90,73,5,5,49,79,0,53,72,47,142,229,52,66,47,48,64,56,15,116,28,24,120,61,0,120,114,45,12,93,149,59,81,42,38,32,0,11,46,9,43,58,42,97,50,3,91,40,6,50,176